Protein AF-A0A938MHQ0-F1 (afdb_monomer_lite)

pLDDT: mean 82.98, std 19.85, range [23.02, 98.5]

Sequence (300 aa):
MLLLIVSAASCQLRKREAAPPEQAAVKVDRYVDPAQLDVPWPKHSHLKQPWRAYLETVPGVAFLDGLGINYNLPHTANHDVAMRMLAEHGFRRVRIEIGWGSVRRDETTFNNAADLAQRLQACKKHGLRPLILLNAHHGWPCPMASWEAALAADAPEGSREIALRNEKDAMSCVPHRTAIFRLGVKDPSHNVEDIFITSMDSQGKGTLSRPLPVSLKAGQKVAFRVYKYLPAHPVGTPEFEQLAEGWLRYARLVTDFVVEQGIEDFDLELWNELSFGSAFMGGKGINHYYDPPKAQFTAK

Foldseek 3Di:
DDDDDDDDDDDDDDDDDDDDPDPDPDPDDDLADVVLVPADPPDDDCPSCVPDVSVPDDPLVVVLVDQFEEDDDDLPDQLLVVLLVCLVSNHQEYEDEDEAQQAALVNPAGVPLVSVLSNLLSCVVSNHAYAYEYAQQLVRRHHKDKDKFFWQFKAAFQRQKTATPDLVVLVVADAPFKWWDDPPDPDPAPANQTWTFNDADSRRMTGTQGTHRGIDGGRDITMMMGHPAAQAAAPPDPSNVSVVVRSVSSVVNVVVSSVVSVNPGHHYDYHDPQPGRCQSHPDLTNQSRHVVRPHDHDDD

Secondary structure (DSSP, 8-state):
----------------PPPPP---------SS-GGGG---TT---TTTS--SGGGS---HHHHHTSS-EE----TTS-HHHHHHHHHHTT--EEEEEEEGGGB-TTSSSBTTHHHHHHHHHHHHHTTPEEEEEEE--TTS-S-EEEEEEEBSS-B-TT-SEEEBS-HHHHHH--TTTEEEE------SS-----EEEEEE-TTSEEEESS--SS-B-TT-EEEEEEESSPSPPPTTSHHHHHHHHHHHHHHHHHHHHHHHTT----EEEE---SSSSGGGTSTTGGGGS-SS-S-PPPP-

Radius of gyration: 25.34 Å; chains: 1; bounding box: 50×58×74 Å

Structure (mmCIF, N/CA/C/O backbone):
data_AF-A0A938MHQ0-F1
#
_entry.id   AF-A0A938MHQ0-F1
#
loop_
_atom_site.group_PDB
_atom_site.id
_atom_site.type_symbol
_atom_site.label_atom_id
_atom_site.label_alt_id
_atom_site.label_comp_id
_atom_site.label_asym_id
_atom_site.label_entity_id
_atom_site.label_seq_id
_atom_site.pdbx_PDB_ins_code
_atom_site.Cartn_x
_atom_site.Cartn_y
_atom_site.Cartn_z
_atom_site.occupancy
_atom_site.B_iso_or_equiv
_atom_site.auth_seq_id
_atom_site.auth_comp_id
_atom_site.auth_asym_id
_atom_site.auth_atom_id
_atom_site.pdbx_PDB_model_num
ATOM 1 N N . MET A 1 1 ? 19.510 8.241 25.215 1.00 30.23 1 MET A N 1
ATOM 2 C CA . MET A 1 1 ? 18.857 9.334 25.964 1.00 30.23 1 MET A CA 1
ATOM 3 C C . MET A 1 1 ? 17.379 8.988 26.045 1.00 30.23 1 MET A C 1
ATOM 5 O O . MET A 1 1 ? 16.681 9.099 25.050 1.00 30.23 1 MET A O 1
ATOM 9 N N . LEU A 1 2 ? 16.973 8.390 27.165 1.00 24.69 2 LEU A N 1
ATOM 10 C CA . LEU A 1 2 ? 15.636 7.842 27.404 1.00 24.69 2 LEU A CA 1
ATOM 11 C C . LEU A 1 2 ? 14.760 8.979 27.953 1.00 24.69 2 LEU A C 1
ATOM 13 O O . LEU A 1 2 ? 15.093 9.522 29.004 1.00 24.69 2 LEU A O 1
ATOM 17 N N . LEU A 1 3 ? 13.690 9.368 27.256 1.00 23.61 3 LEU A N 1
ATOM 18 C CA . LEU A 1 3 ? 12.723 10.337 27.779 1.00 23.61 3 LEU A CA 1
ATOM 19 C C . LEU A 1 3 ? 11.532 9.573 28.374 1.00 23.61 3 LEU A C 1
ATOM 21 O O . LEU A 1 3 ? 10.686 9.054 27.653 1.00 23.61 3 LEU A O 1
ATOM 25 N N . LEU A 1 4 ? 11.507 9.484 29.703 1.00 23.02 4 LEU A N 1
ATOM 26 C CA . LEU A 1 4 ? 10.350 9.086 30.501 1.00 23.02 4 LEU A CA 1
ATOM 27 C C . LEU A 1 4 ? 9.443 10.311 30.664 1.00 23.02 4 LEU A C 1
ATOM 29 O O . LEU A 1 4 ? 9.855 11.296 31.273 1.00 23.02 4 LEU A O 1
ATOM 33 N N . ILE A 1 5 ? 8.214 10.250 30.152 1.00 27.95 5 ILE A N 1
ATOM 34 C CA . ILE A 1 5 ? 7.158 11.206 30.504 1.00 27.95 5 ILE A CA 1
ATOM 35 C C . ILE A 1 5 ? 6.247 10.517 31.519 1.00 27.95 5 ILE A C 1
ATOM 37 O O . ILE A 1 5 ? 5.506 9.593 31.194 1.00 27.95 5 ILE A O 1
ATOM 41 N N . VAL A 1 6 ? 6.340 10.969 32.768 1.00 26.20 6 VAL A N 1
ATOM 42 C CA . VAL A 1 6 ? 5.414 10.634 33.852 1.00 26.20 6 VAL A CA 1
ATOM 43 C C . VAL A 1 6 ? 4.206 11.558 33.714 1.00 26.20 6 VAL A C 1
ATOM 45 O O . VAL A 1 6 ? 4.336 12.766 33.890 1.00 26.20 6 VAL A O 1
ATOM 48 N N . SER A 1 7 ? 3.035 11.004 33.397 1.00 26.95 7 SER A N 1
ATOM 49 C CA . SER A 1 7 ? 1.764 11.724 33.523 1.00 26.95 7 SER A CA 1
ATOM 50 C C . SER A 1 7 ? 1.155 11.414 34.888 1.00 26.95 7 SER A C 1
ATOM 52 O O . SER A 1 7 ? 0.826 10.267 35.192 1.00 26.95 7 SER A O 1
ATOM 54 N N . ALA A 1 8 ? 1.049 12.440 35.730 1.00 30.36 8 ALA A N 1
ATOM 55 C CA . ALA A 1 8 ? 0.367 12.378 37.012 1.00 30.36 8 ALA A CA 1
ATOM 56 C C . ALA A 1 8 ? -1.152 12.449 36.785 1.00 30.36 8 ALA A C 1
ATOM 58 O O . ALA A 1 8 ? -1.704 13.519 36.533 1.00 30.36 8 ALA A O 1
ATOM 59 N N . ALA A 1 9 ? -1.839 11.310 36.888 1.00 30.70 9 ALA A N 1
ATOM 60 C CA . ALA A 1 9 ? -3.295 11.275 36.939 1.00 30.70 9 ALA A CA 1
ATOM 61 C C . ALA A 1 9 ? -3.763 11.547 38.377 1.00 30.70 9 ALA A C 1
ATOM 63 O O . ALA A 1 9 ? -3.549 10.746 39.288 1.00 30.70 9 ALA A O 1
ATOM 64 N N . SER A 1 10 ? -4.404 12.698 38.573 1.00 33.00 10 SER A N 1
ATOM 65 C CA . SER A 1 10 ? -5.077 13.058 39.818 1.00 33.00 10 SER A CA 1
ATOM 66 C C . SER A 1 10 ? -6.285 12.133 40.020 1.00 33.00 10 SER A C 1
ATOM 68 O O . SER A 1 10 ? -7.262 12.186 39.274 1.00 33.00 10 SER A O 1
ATOM 70 N N . CYS A 1 11 ? -6.191 11.236 41.001 1.00 29.39 11 CYS A N 1
ATOM 71 C CA . CYS A 1 11 ? -7.235 10.279 41.353 1.00 29.39 11 CYS A CA 1
ATOM 72 C C . CYS A 1 11 ? -8.369 11.003 42.095 1.00 29.39 11 CYS A C 1
ATOM 74 O O . CYS A 1 11 ? -8.360 11.125 43.319 1.00 29.39 11 CYS A O 1
ATOM 76 N N . GLN A 1 12 ? -9.355 11.514 41.354 1.00 37.75 12 GLN A N 1
ATOM 77 C CA . GLN A 1 12 ? -10.644 11.865 41.940 1.00 37.75 12 GLN A CA 1
ATOM 78 C C . GLN A 1 12 ? -11.420 10.572 42.211 1.00 37.75 12 GLN A C 1
ATOM 80 O O . GLN A 1 12 ? -11.835 9.870 41.290 1.00 37.75 12 GLN A O 1
ATOM 85 N N . LEU A 1 13 ? -11.603 10.266 43.497 1.00 34.84 13 LEU A N 1
ATOM 86 C CA . LEU A 1 13 ? -12.476 9.213 44.013 1.00 34.84 13 LEU A CA 1
ATOM 87 C C . LEU A 1 13 ? -13.896 9.373 43.441 1.00 34.84 13 LEU A C 1
ATOM 89 O O . LEU A 1 13 ? -14.721 10.113 43.979 1.00 34.84 13 LEU A O 1
ATOM 93 N N . ARG A 1 14 ? -14.198 8.658 42.350 1.00 42.41 14 ARG A N 1
ATOM 94 C CA . ARG A 1 14 ? -15.581 8.418 41.928 1.00 42.41 14 ARG A CA 1
ATOM 95 C C . ARG A 1 14 ? -16.272 7.619 43.032 1.00 42.41 14 ARG A C 1
ATOM 97 O O . ARG A 1 14 ? -15.773 6.580 43.465 1.00 42.41 14 ARG A O 1
ATOM 104 N N . LYS A 1 15 ? -17.415 8.126 43.498 1.00 38.62 15 LYS A N 1
ATOM 105 C CA . LYS A 1 15 ? -18.324 7.401 44.393 1.00 38.62 15 LYS A CA 1
ATOM 106 C C . LYS A 1 15 ? -18.612 6.033 43.769 1.00 38.62 15 LYS A C 1
ATOM 108 O O . LYS A 1 15 ? -18.984 5.969 42.602 1.00 38.62 15 LYS A O 1
ATOM 113 N N . ARG A 1 16 ? -18.403 4.960 44.538 1.00 37.91 16 ARG A N 1
ATOM 114 C CA . ARG A 1 16 ? -18.786 3.594 44.161 1.00 37.91 16 ARG A CA 1
ATOM 115 C C . ARG A 1 16 ? -20.286 3.582 43.864 1.00 37.91 16 ARG A C 1
ATOM 117 O O . ARG A 1 16 ? -21.088 3.682 44.789 1.00 37.91 16 ARG A O 1
ATOM 124 N N . GLU A 1 17 ? -20.648 3.502 42.589 1.00 45.22 17 GLU A N 1
ATOM 125 C CA . GLU A 1 17 ? -21.985 3.079 42.187 1.00 45.22 17 GLU A CA 1
ATOM 126 C C . GLU A 1 17 ? -22.200 1.627 42.631 1.00 45.22 17 GLU A C 1
ATOM 128 O O . GLU A 1 17 ? -21.245 0.860 42.795 1.00 45.22 17 GLU A O 1
ATOM 133 N N . ALA A 1 18 ? -23.459 1.294 42.914 1.00 44.97 18 ALA A N 1
ATOM 134 C CA . ALA A 1 18 ? -23.867 -0.008 43.417 1.00 44.97 18 ALA A CA 1
ATOM 135 C C . ALA A 1 18 ? -23.334 -1.140 42.527 1.00 44.97 18 ALA A C 1
ATOM 137 O O . ALA A 1 18 ? -23.308 -1.022 41.301 1.00 44.97 18 ALA A O 1
ATOM 138 N N . ALA A 1 19 ? -22.911 -2.233 43.167 1.00 41.19 19 ALA A N 1
ATOM 139 C CA . ALA A 1 19 ? -22.475 -3.434 42.473 1.00 41.19 19 ALA A CA 1
ATOM 140 C C . ALA A 1 19 ? -23.555 -3.870 41.462 1.00 41.19 19 ALA A C 1
ATOM 142 O O . ALA A 1 19 ? -24.739 -3.872 41.818 1.00 41.19 19 ALA A O 1
ATOM 143 N N . PRO A 1 20 ? -23.178 -4.215 40.218 1.00 46.38 20 PRO A N 1
ATOM 144 C CA . PRO A 1 20 ? -24.128 -4.762 39.263 1.00 46.38 20 PRO A CA 1
ATOM 145 C C . PRO A 1 20 ? -24.782 -6.020 39.856 1.00 46.38 20 PRO A C 1
ATOM 147 O O . PRO A 1 20 ? -24.132 -6.733 40.628 1.00 46.38 20 PRO A O 1
ATOM 150 N N . PRO A 1 21 ? -26.060 -6.292 39.532 1.00 47.34 21 PRO A N 1
ATOM 151 C CA . PRO A 1 21 ? -26.741 -7.485 40.009 1.00 47.34 21 PRO A CA 1
ATOM 152 C C . PRO A 1 21 ? -25.922 -8.722 39.639 1.00 47.34 21 PRO A C 1
ATOM 154 O O . PRO A 1 21 ? -25.428 -8.834 38.515 1.00 47.34 21 PRO A O 1
ATOM 157 N N . GLU A 1 22 ? -25.767 -9.620 40.610 1.00 48.97 22 GLU A N 1
ATOM 158 C CA . GLU A 1 22 ? -25.092 -10.904 40.461 1.00 48.97 22 GLU A CA 1
ATOM 159 C C . GLU A 1 22 ? -25.704 -11.638 39.261 1.00 48.97 22 GLU A C 1
ATOM 161 O O . GLU A 1 22 ? -26.868 -12.047 39.284 1.00 48.97 22 GLU A O 1
ATOM 166 N N . GLN A 1 23 ? -24.951 -11.710 38.159 1.00 52.34 23 GLN A N 1
ATOM 167 C CA . GLN A 1 23 ? -25.388 -12.413 36.960 1.00 52.34 23 GLN A CA 1
ATOM 168 C C . GLN A 1 23 ? -25.590 -13.877 37.336 1.00 52.34 23 GLN A C 1
ATOM 170 O O . GLN A 1 23 ? -24.649 -14.550 37.757 1.00 52.34 23 GLN A O 1
ATOM 175 N N . ALA A 1 24 ? -26.823 -14.365 37.186 1.00 51.69 24 ALA A N 1
ATOM 176 C CA . ALA A 1 24 ? -27.126 -15.778 37.335 1.00 51.69 24 ALA A CA 1
ATOM 177 C C . ALA A 1 24 ? -26.137 -16.582 36.484 1.00 51.69 24 ALA A C 1
ATOM 179 O O . ALA A 1 24 ? -25.982 -16.305 35.292 1.00 51.69 24 ALA A O 1
ATOM 180 N N . ALA A 1 25 ? -25.453 -17.546 37.104 1.00 50.59 25 ALA A N 1
ATOM 181 C CA . ALA A 1 25 ? -24.486 -18.394 36.426 1.00 50.59 25 ALA A CA 1
ATOM 182 C C . ALA A 1 25 ? -25.150 -19.028 35.196 1.00 50.59 25 ALA A C 1
ATOM 184 O O . ALA A 1 25 ? -26.029 -19.885 35.317 1.00 50.59 25 ALA A O 1
ATOM 185 N N . VAL A 1 26 ? -24.756 -18.571 34.005 1.00 55.72 26 VAL A N 1
ATOM 186 C CA . VAL A 1 26 ? -25.230 -19.142 32.747 1.00 55.72 26 VAL A CA 1
ATOM 187 C C . VAL A 1 26 ? -24.774 -20.592 32.733 1.00 55.72 26 VAL A C 1
ATOM 189 O O . VAL A 1 26 ? -23.577 -20.882 32.763 1.00 55.72 26 VAL A O 1
ATOM 192 N N . LYS A 1 27 ? -25.733 -21.518 32.732 1.00 54.91 27 LYS A N 1
ATOM 193 C CA . LYS A 1 27 ? -25.441 -22.942 32.639 1.00 54.91 27 LYS A CA 1
ATOM 194 C C . LYS A 1 27 ? -24.875 -23.211 31.245 1.00 54.91 27 LYS A C 1
ATOM 196 O O . LYS A 1 27 ? -25.606 -23.206 30.261 1.00 54.91 27 LYS A O 1
ATOM 201 N N . VAL A 1 28 ? -23.563 -23.397 31.168 1.00 54.91 28 VAL A N 1
ATOM 202 C CA . VAL A 1 28 ? -22.887 -23.811 29.939 1.00 54.91 28 VAL A CA 1
ATOM 203 C C . VAL A 1 28 ? -23.170 -25.303 29.758 1.00 54.91 28 VAL A C 1
ATOM 205 O O . VAL A 1 28 ? -22.628 -26.134 30.488 1.00 54.91 28 VAL A O 1
ATOM 208 N N . ASP A 1 29 ? -24.070 -25.648 28.836 1.00 59.12 29 ASP A N 1
ATOM 209 C CA . ASP A 1 29 ? -24.249 -27.038 28.410 1.00 59.12 29 ASP A CA 1
ATOM 210 C C . ASP A 1 29 ? -22.974 -27.555 27.724 1.00 59.12 29 ASP A C 1
ATOM 212 O O . ASP A 1 29 ? -22.091 -26.784 27.334 1.00 59.12 29 ASP A O 1
ATOM 216 N N . ARG A 1 30 ? -22.842 -28.882 27.589 1.00 54.69 30 ARG A N 1
ATOM 217 C CA . ARG A 1 30 ? -21.699 -29.469 26.877 1.00 54.69 30 ARG A CA 1
ATOM 218 C C . ARG A 1 30 ? -21.658 -28.906 25.458 1.00 54.69 30 ARG A C 1
ATOM 220 O O . ARG A 1 30 ? -22.550 -29.158 24.660 1.00 54.69 30 ARG A O 1
ATOM 227 N N . TYR A 1 31 ? -20.587 -28.175 25.171 1.00 52.59 31 TYR A N 1
ATOM 228 C CA . TYR A 1 31 ? -20.360 -27.470 23.911 1.00 52.59 31 TYR A CA 1
ATOM 229 C C . TYR A 1 31 ? -20.337 -28.391 22.676 1.00 52.59 31 TYR A C 1
ATOM 231 O O . TYR A 1 31 ? -20.598 -27.947 21.563 1.00 52.59 31 TYR A O 1
ATOM 239 N N . VAL A 1 32 ? -20.052 -29.682 22.873 1.00 56.25 32 VAL A N 1
ATOM 240 C CA . VAL A 1 32 ? -20.009 -30.698 21.816 1.00 56.25 32 VAL A CA 1
ATOM 241 C C . VAL A 1 32 ? -21.049 -31.772 22.112 1.00 56.25 32 VAL A C 1
ATOM 243 O O . VAL A 1 32 ? -20.991 -32.419 23.160 1.00 56.25 32 VAL A O 1
ATOM 246 N N . ASP A 1 33 ? -21.966 -31.991 21.171 1.00 64.38 33 ASP A N 1
ATOM 247 C CA . ASP A 1 33 ? -22.798 -33.192 21.133 1.00 64.38 33 ASP A CA 1
ATOM 248 C C . ASP A 1 33 ? -21.909 -34.383 20.717 1.00 64.38 33 ASP A C 1
ATOM 250 O O . ASP A 1 33 ? -21.365 -34.370 19.609 1.00 64.38 33 ASP A O 1
ATOM 254 N N . PRO A 1 34 ? -21.725 -35.418 21.562 1.00 66.69 34 PRO A N 1
ATOM 255 C CA . PRO A 1 34 ? -20.918 -36.590 21.222 1.00 66.69 34 PRO A CA 1
ATOM 256 C C . PRO A 1 34 ? -21.348 -37.288 19.924 1.00 66.69 34 PRO A C 1
ATOM 258 O O . PRO A 1 34 ? -20.514 -37.922 19.278 1.00 66.69 34 PRO A O 1
ATOM 261 N N . ALA A 1 35 ? -22.610 -37.139 19.503 1.00 69.00 35 ALA A N 1
ATOM 262 C CA . ALA A 1 35 ? -23.098 -37.647 18.224 1.00 69.00 35 ALA A CA 1
ATOM 263 C C . ALA A 1 35 ? -22.461 -36.953 17.005 1.00 69.00 35 ALA A C 1
ATOM 265 O O . ALA A 1 35 ? -22.583 -37.448 15.890 1.00 69.00 35 ALA A O 1
ATOM 266 N N . GLN A 1 36 ? -21.760 -35.830 17.183 1.00 66.88 36 GLN A N 1
ATOM 267 C CA . GLN A 1 36 ? -21.010 -35.161 16.117 1.00 66.88 36 GLN A CA 1
ATOM 268 C C . GLN A 1 36 ? -19.617 -35.779 15.882 1.00 66.88 36 GLN A C 1
ATOM 270 O O . GLN A 1 36 ? -19.004 -35.566 14.840 1.00 66.88 36 GLN A O 1
ATOM 275 N N . LEU A 1 37 ? -19.124 -36.625 16.793 1.00 67.25 37 LEU A N 1
ATOM 276 C CA . LEU A 1 37 ? -17.839 -37.320 16.636 1.00 67.25 37 LEU A CA 1
ATOM 277 C C . LEU A 1 37 ? -17.946 -38.632 15.835 1.00 67.25 37 LEU A C 1
ATOM 279 O O . LEU A 1 37 ? -16.935 -39.291 15.600 1.00 67.25 37 LEU A O 1
ATOM 283 N N . ASP A 1 38 ? -19.144 -39.007 15.384 1.00 76.44 38 ASP A N 1
ATOM 284 C CA . ASP A 1 38 ? -19.464 -40.287 14.735 1.00 76.44 38 ASP A CA 1
ATOM 285 C C . ASP A 1 38 ? -19.082 -40.372 13.240 1.00 76.44 38 ASP A C 1
ATOM 287 O O . ASP A 1 38 ? -19.680 -41.139 12.484 1.00 76.44 38 ASP A O 1
ATOM 291 N N . VAL A 1 39 ? -18.090 -39.601 12.780 1.00 72.75 39 VAL A N 1
ATOM 292 C CA . VAL A 1 39 ? -17.651 -39.639 11.377 1.00 72.75 39 VAL A CA 1
ATOM 293 C C . VAL A 1 39 ? -16.638 -40.777 11.183 1.00 72.75 39 VAL A C 1
ATOM 295 O O . VAL A 1 39 ? -15.519 -40.690 11.694 1.00 72.75 39 VAL A O 1
ATOM 298 N N . PRO A 1 40 ? -16.980 -41.849 10.442 1.00 78.44 40 PRO A N 1
ATOM 299 C CA . PRO A 1 40 ? -16.084 -42.985 10.269 1.00 78.44 40 PRO A CA 1
ATOM 300 C C . PRO A 1 40 ? -14.890 -42.620 9.380 1.00 78.44 40 PRO A C 1
ATOM 302 O O . PRO A 1 40 ? -15.056 -42.065 8.293 1.00 78.44 40 PRO A O 1
ATOM 305 N N . TRP A 1 41 ? -13.683 -42.990 9.808 1.00 60.78 41 TRP A N 1
ATOM 306 C CA . TRP A 1 41 ? -12.464 -42.853 9.007 1.00 60.78 41 TRP A CA 1
ATOM 307 C C . TRP A 1 41 ? -12.580 -43.609 7.664 1.00 60.78 41 TRP A C 1
ATOM 309 O O . TRP A 1 41 ? -13.118 -44.719 7.651 1.00 60.78 41 TRP A O 1
ATOM 319 N N . PRO A 1 42 ? -12.075 -43.069 6.533 1.00 73.31 42 PRO A N 1
ATOM 320 C CA . PRO A 1 42 ? -11.380 -41.787 6.345 1.00 73.31 42 PRO A CA 1
ATOM 321 C C . PRO A 1 42 ? -12.308 -40.635 5.902 1.00 73.31 42 PRO A C 1
ATOM 323 O O . PRO A 1 42 ? -11.870 -39.708 5.220 1.00 73.31 42 PRO A O 1
ATOM 326 N N . LYS A 1 43 ? -13.612 -40.699 6.203 1.00 67.75 43 LYS A N 1
ATOM 327 C CA . LYS A 1 43 ? -14.573 -39.672 5.771 1.00 67.75 43 LYS A CA 1
ATOM 328 C C . LYS A 1 43 ? -14.401 -38.389 6.590 1.00 67.75 43 LYS A C 1
ATOM 330 O O . LYS A 1 43 ? -13.980 -38.430 7.740 1.00 67.75 43 LYS A O 1
ATOM 335 N N . HIS A 1 44 ? -14.760 -37.253 5.995 1.00 61.47 44 HIS A N 1
ATOM 336 C CA . HIS A 1 44 ? -14.798 -35.946 6.655 1.00 61.47 44 HIS A CA 1
ATOM 337 C C . HIS A 1 44 ? -16.201 -35.338 6.534 1.00 61.47 44 HIS A C 1
ATOM 339 O O . HIS A 1 44 ? -16.927 -35.618 5.579 1.00 61.47 44 HIS A O 1
ATOM 345 N N . SER A 1 45 ? -16.594 -34.511 7.505 1.00 63.03 45 SER A N 1
ATOM 346 C CA . SER A 1 45 ? -17.853 -33.760 7.476 1.00 63.03 45 SER A CA 1
ATOM 347 C C . SER A 1 45 ? -17.623 -32.338 7.964 1.00 63.03 45 SER A C 1
ATOM 349 O O . SER A 1 45 ? -17.242 -32.139 9.114 1.00 63.03 45 SER A O 1
ATOM 351 N N . HIS A 1 46 ? -17.926 -31.352 7.118 1.00 58.88 46 HIS A N 1
ATOM 352 C CA . HIS A 1 46 ? -17.880 -29.932 7.482 1.00 58.88 46 HIS A CA 1
ATOM 353 C C . HIS A 1 46 ? -18.955 -29.530 8.508 1.00 58.88 46 HIS A C 1
ATOM 355 O O . HIS A 1 46 ? -18.871 -28.444 9.071 1.00 58.88 46 HIS A O 1
ATOM 361 N N . LEU A 1 47 ? -19.950 -30.397 8.747 1.00 61.47 47 LEU A N 1
ATOM 362 C CA . LEU A 1 47 ? -21.042 -30.175 9.697 1.00 61.47 47 LEU A CA 1
ATOM 363 C C . LEU A 1 47 ? -20.798 -30.886 11.038 1.00 61.47 47 LEU A C 1
ATOM 365 O O . LEU A 1 47 ? -21.021 -30.300 12.088 1.00 61.47 47 LEU A O 1
ATOM 369 N N . LYS A 1 48 ? -20.360 -32.154 11.001 1.00 64.62 48 LYS A N 1
ATOM 370 C CA . LYS A 1 48 ? -20.175 -32.988 12.202 1.00 64.62 48 LYS A CA 1
ATOM 371 C C . LYS A 1 48 ? -18.780 -32.855 12.823 1.00 64.62 48 LYS A C 1
ATOM 373 O O . LYS A 1 48 ? -18.631 -32.939 14.029 1.00 64.62 48 LYS A O 1
ATOM 378 N N . GLN A 1 49 ? -17.749 -32.583 12.029 1.00 60.97 49 GLN A N 1
ATOM 379 C CA . GLN A 1 49 ? -16.397 -32.328 12.533 1.00 60.97 49 GLN A CA 1
ATOM 380 C C . GLN A 1 49 ? -15.974 -30.930 12.130 1.00 60.97 49 GLN A C 1
ATOM 382 O O . GLN A 1 49 ? -15.153 -30.770 11.219 1.00 60.97 49 GLN A O 1
ATOM 387 N N . PRO A 1 50 ? -16.557 -29.895 12.740 1.00 55.25 50 PRO A N 1
ATOM 388 C CA . PRO A 1 50 ? -16.289 -28.575 12.256 1.00 55.25 50 PRO A CA 1
ATOM 389 C C . PRO A 1 50 ? -14.861 -28.226 12.734 1.00 55.25 50 PRO A C 1
ATOM 391 O O . PRO A 1 50 ? -14.527 -28.153 13.916 1.00 55.25 50 PRO A O 1
ATOM 394 N N . TRP A 1 51 ? -13.944 -28.248 11.769 1.00 47.06 51 TRP A N 1
ATOM 395 C CA . TRP A 1 51 ? -12.495 -28.218 11.953 1.00 47.06 51 TRP A CA 1
ATOM 396 C C . TRP A 1 51 ? -12.065 -27.018 12.804 1.00 47.06 51 TRP A C 1
ATOM 398 O O . TRP A 1 51 ? -12.453 -25.909 12.468 1.00 47.06 51 TRP A O 1
ATOM 408 N N . ARG A 1 52 ? -11.223 -27.252 13.828 1.00 45.28 52 ARG A N 1
ATOM 409 C CA . ARG A 1 52 ? -10.325 -26.348 14.606 1.00 45.28 52 ARG A CA 1
ATOM 410 C C . ARG A 1 52 ? -10.805 -24.957 15.072 1.00 45.28 52 ARG A C 1
ATOM 412 O O . ARG A 1 52 ? -10.422 -24.579 16.170 1.00 45.28 52 ARG A O 1
ATOM 419 N N . ALA A 1 53 ? -11.662 -24.240 14.352 1.00 43.88 53 ALA A N 1
ATOM 420 C CA . ALA A 1 53 ? -12.305 -22.991 14.775 1.00 43.88 53 ALA A CA 1
ATOM 421 C C . ALA A 1 53 ? -13.105 -23.139 16.089 1.00 43.88 53 ALA A C 1
ATOM 423 O O . ALA A 1 53 ? -13.338 -22.170 16.804 1.00 43.88 53 ALA A O 1
ATOM 424 N N . TYR A 1 54 ? -13.482 -24.372 16.437 1.00 48.66 54 TYR A N 1
ATOM 425 C CA . TYR A 1 54 ? -14.318 -24.696 17.591 1.00 48.66 54 TYR A CA 1
ATOM 426 C C . TYR A 1 54 ? -13.538 -24.835 18.899 1.00 48.66 54 TYR A C 1
ATOM 428 O O . TYR A 1 54 ? -14.150 -24.750 19.956 1.00 48.66 54 TYR A O 1
ATOM 436 N N . LEU A 1 55 ? -12.212 -25.017 18.854 1.00 47.19 55 LEU A N 1
ATOM 437 C CA . LEU A 1 55 ? -11.391 -25.087 20.072 1.00 47.19 55 LEU A CA 1
ATOM 438 C C . LEU A 1 55 ? -11.180 -23.710 20.726 1.00 47.19 55 LEU A C 1
ATOM 440 O O . LEU A 1 55 ? -10.792 -23.651 21.887 1.00 47.19 55 LEU A O 1
ATOM 444 N N . GLU A 1 56 ? -11.478 -22.624 20.008 1.00 55.19 56 GLU A N 1
ATOM 445 C CA . GLU A 1 56 ? -11.332 -21.236 20.477 1.00 55.19 56 GLU A CA 1
ATOM 446 C C . GLU A 1 56 ? -12.672 -20.487 20.561 1.00 55.19 56 GLU A C 1
ATOM 448 O O . GLU A 1 56 ? -12.709 -19.299 20.876 1.00 55.19 56 GLU A O 1
ATOM 453 N N . THR A 1 57 ? -13.797 -21.154 20.283 1.00 62.59 57 THR A N 1
ATOM 454 C CA . THR A 1 57 ? -15.109 -20.511 20.405 1.00 62.59 57 THR A CA 1
ATOM 455 C C . THR A 1 57 ? -15.470 -20.394 21.882 1.00 62.59 57 THR A C 1
ATOM 457 O O . THR A 1 57 ? -15.750 -21.380 22.561 1.00 62.59 57 THR A O 1
ATOM 460 N N . VAL A 1 58 ? -15.448 -19.168 22.386 1.00 70.50 58 VAL A N 1
ATOM 461 C CA . VAL A 1 58 ? -15.829 -18.842 23.761 1.00 70.50 58 VAL A CA 1
ATOM 462 C C . VAL A 1 58 ? -17.334 -18.544 23.845 1.00 70.50 58 VAL A C 1
ATOM 464 O O . VAL A 1 58 ? -17.936 -18.160 22.838 1.00 70.50 58 VAL A O 1
ATOM 467 N N . PRO A 1 59 ? -17.978 -18.695 25.021 1.00 79.00 59 PRO A N 1
ATOM 468 C CA . PRO A 1 59 ? -19.353 -18.241 25.218 1.00 79.00 59 PRO A CA 1
ATOM 469 C C . PRO A 1 59 ? -19.533 -16.789 24.759 1.00 79.00 59 PRO A C 1
ATOM 471 O O . PRO A 1 59 ? -18.632 -15.977 24.950 1.00 79.00 59 PRO A O 1
ATOM 474 N N . GLY A 1 60 ? -20.702 -16.436 24.214 1.00 75.81 60 GLY A N 1
ATOM 475 C CA . GLY A 1 60 ? -20.942 -15.092 23.667 1.00 75.81 60 GLY A CA 1
ATOM 476 C C . GLY A 1 60 ? -20.618 -13.961 24.651 1.00 75.81 60 GLY A C 1
ATOM 477 O O . GLY A 1 60 ? -20.023 -12.966 24.265 1.00 75.81 60 GLY A O 1
ATOM 478 N N . VAL A 1 61 ? -20.901 -14.156 25.941 1.00 80.69 61 VAL A N 1
ATOM 479 C CA . VAL A 1 61 ? -20.516 -13.209 27.003 1.00 80.69 61 VAL A CA 1
ATOM 480 C C . VAL A 1 61 ? -19.000 -13.000 27.085 1.00 80.69 61 VAL A C 1
ATOM 482 O O . VAL A 1 61 ? -18.543 -11.866 27.102 1.00 80.69 61 VAL A O 1
ATOM 485 N N . ALA A 1 62 ? -18.215 -14.076 27.018 1.00 81.19 62 ALA A N 1
ATOM 486 C CA . ALA A 1 62 ? -16.757 -14.009 27.015 1.00 81.19 62 ALA A CA 1
ATOM 487 C C . ALA A 1 62 ? -16.208 -13.453 25.690 1.00 81.19 62 ALA A C 1
ATOM 489 O O . ALA A 1 62 ? -15.158 -12.818 25.673 1.00 81.19 62 ALA A O 1
ATOM 490 N N . PHE A 1 63 ? -16.921 -13.658 24.578 1.00 81.94 63 PHE A N 1
ATOM 491 C CA . PHE A 1 63 ? -16.570 -13.058 23.292 1.00 81.94 63 PHE A CA 1
ATOM 492 C C . PHE A 1 63 ? -16.723 -11.530 23.320 1.00 81.94 63 PHE A C 1
ATOM 494 O O . PHE A 1 63 ? -15.854 -10.814 22.823 1.00 81.94 63 PHE A O 1
ATOM 501 N N . LEU A 1 64 ? -17.797 -11.027 23.938 1.00 86.25 64 LEU A N 1
ATOM 502 C CA . LEU A 1 64 ? -18.056 -9.590 24.087 1.00 86.25 64 LEU A CA 1
ATOM 503 C C . LEU A 1 64 ? -17.062 -8.891 25.029 1.00 86.25 64 LEU A C 1
ATOM 505 O O . LEU A 1 64 ? -16.816 -7.696 24.863 1.00 86.25 64 LEU A O 1
ATOM 509 N N . ASP A 1 65 ? -16.447 -9.637 25.948 1.00 83.88 65 ASP A N 1
ATOM 510 C CA . ASP A 1 65 ? -15.341 -9.169 26.795 1.00 83.88 65 ASP A CA 1
ATOM 511 C C . ASP A 1 65 ? -13.976 -9.152 26.065 1.00 83.88 65 ASP A C 1
ATOM 513 O O . ASP A 1 65 ? -12.961 -8.734 26.629 1.00 83.88 65 ASP A O 1
ATOM 517 N N . GLY A 1 66 ? -13.929 -9.595 24.802 1.00 80.00 66 GLY A N 1
ATOM 518 C CA . GLY A 1 66 ? -12.724 -9.639 23.974 1.00 80.00 66 GLY A CA 1
ATOM 519 C C . GLY A 1 66 ? -12.259 -8.282 23.419 1.00 80.00 66 GLY A C 1
ATOM 520 O O . GLY A 1 66 ? -12.751 -7.205 23.758 1.00 80.00 66 GLY A O 1
ATOM 521 N N . LEU A 1 67 ? -11.276 -8.320 22.508 1.00 80.19 67 LEU A N 1
ATOM 522 C CA . LEU A 1 67 ? -10.691 -7.114 21.895 1.00 80.19 67 LEU A CA 1
ATOM 523 C C . LEU A 1 67 ? -11.637 -6.382 20.927 1.00 80.19 67 LEU A C 1
ATOM 525 O O . LEU A 1 67 ? -11.381 -5.225 20.600 1.00 80.19 67 LEU A O 1
ATOM 529 N N . GLY A 1 68 ? -12.727 -7.022 20.503 1.00 86.56 68 GLY A N 1
ATOM 530 C CA . GLY A 1 68 ? -13.719 -6.467 19.586 1.00 86.56 68 GLY A CA 1
ATOM 531 C C . GLY A 1 68 ? -13.935 -7.340 18.356 1.00 86.56 68 GLY A C 1
ATOM 532 O O . GLY A 1 68 ? -13.594 -8.521 18.341 1.00 86.56 68 GLY A O 1
ATOM 533 N N . ILE A 1 69 ? -14.508 -6.742 17.313 1.00 90.88 69 ILE A N 1
ATOM 534 C CA . ILE A 1 69 ? -14.806 -7.414 16.044 1.00 90.88 69 ILE A CA 1
ATOM 535 C C . ILE A 1 69 ? -14.087 -6.747 14.873 1.00 90.88 69 ILE A C 1
ATOM 537 O O . ILE A 1 69 ? -14.009 -5.522 14.796 1.00 90.88 69 ILE A O 1
ATOM 541 N N . ASN A 1 70 ? -13.585 -7.550 13.934 1.00 92.44 70 ASN A N 1
ATOM 542 C CA . ASN A 1 70 ? -13.024 -7.039 12.687 1.00 92.44 70 ASN A CA 1
ATOM 543 C C . ASN A 1 70 ? -14.128 -6.494 11.773 1.00 92.44 70 ASN A C 1
ATOM 545 O O . ASN A 1 70 ? -14.975 -7.252 11.297 1.00 92.44 70 ASN A O 1
ATOM 549 N N . TYR A 1 71 ? -14.114 -5.188 11.511 1.00 94.38 71 TYR A N 1
ATOM 550 C CA . TYR A 1 71 ? -15.121 -4.524 10.693 1.00 94.38 71 TYR A CA 1
ATOM 551 C C . TYR A 1 71 ? -14.678 -4.445 9.229 1.00 94.38 71 TYR A C 1
ATOM 553 O O . TYR A 1 71 ? -13.980 -3.517 8.825 1.00 94.38 71 TYR A O 1
ATOM 561 N N . ASN A 1 72 ? -15.115 -5.413 8.418 1.00 89.62 72 ASN A N 1
ATOM 562 C CA . ASN A 1 72 ? -14.693 -5.542 7.018 1.00 89.62 72 ASN A CA 1
ATOM 563 C C . ASN A 1 72 ? -15.861 -5.482 6.014 1.00 89.62 72 ASN A C 1
ATOM 565 O O . ASN A 1 72 ? -15.916 -6.237 5.046 1.00 89.62 72 ASN A O 1
ATOM 569 N N . LEU A 1 73 ? -16.843 -4.614 6.275 1.00 91.75 73 LEU A N 1
ATOM 570 C CA . LEU A 1 73 ? -17.965 -4.404 5.355 1.00 91.75 73 LEU A CA 1
ATOM 571 C C . LEU A 1 73 ? -17.560 -3.526 4.152 1.00 91.75 73 LEU A C 1
ATOM 573 O O . LEU A 1 73 ? -16.721 -2.626 4.305 1.00 91.75 73 LEU A O 1
ATOM 577 N N . PRO A 1 74 ? -18.168 -3.744 2.966 1.00 90.62 74 PRO A N 1
ATOM 578 C CA . PRO A 1 74 ? -17.869 -2.964 1.765 1.00 90.62 74 PRO A CA 1
ATOM 579 C C . PRO A 1 74 ? -18.261 -1.490 1.933 1.00 90.62 74 PRO A C 1
ATOM 581 O O . PRO A 1 74 ? -19.140 -1.166 2.726 1.00 90.62 74 PRO A O 1
ATOM 584 N N . HIS A 1 75 ? -17.654 -0.600 1.144 1.00 88.19 75 HIS A N 1
ATOM 585 C CA . HIS A 1 75 ? -17.910 0.853 1.191 1.00 88.19 75 HIS A CA 1
ATOM 586 C C . HIS A 1 75 ? -19.351 1.256 0.840 1.00 88.19 75 HIS A C 1
ATOM 588 O O . HIS A 1 75 ? -19.785 2.367 1.113 1.00 88.19 75 HIS A O 1
ATOM 594 N N . THR A 1 76 ? -20.107 0.362 0.203 1.00 91.19 76 THR A N 1
ATOM 595 C CA . THR A 1 76 ? -21.527 0.568 -0.113 1.00 91.19 76 THR A CA 1
ATOM 596 C C . THR A 1 76 ? -22.454 0.151 1.028 1.00 91.19 76 THR A C 1
ATOM 598 O O . THR A 1 76 ? -23.673 0.238 0.887 1.00 91.19 76 THR A O 1
ATOM 601 N N . ALA A 1 77 ? -21.914 -0.377 2.130 1.00 93.00 77 ALA A N 1
ATOM 602 C CA . ALA A 1 77 ? -22.714 -0.804 3.265 1.00 93.00 77 ALA A CA 1
ATOM 603 C C . ALA A 1 77 ? -23.297 0.399 4.015 1.00 93.00 77 ALA A C 1
ATOM 605 O O . ALA A 1 77 ? -22.710 1.476 4.084 1.00 93.00 77 ALA A O 1
ATOM 606 N N . ASN A 1 78 ? -24.443 0.187 4.659 1.00 96.00 78 ASN A N 1
ATOM 607 C CA . ASN A 1 78 ? -24.971 1.158 5.605 1.00 96.00 78 ASN A CA 1
ATOM 608 C C . ASN A 1 78 ? -24.212 1.037 6.938 1.00 96.00 78 ASN A C 1
ATOM 610 O O . ASN A 1 78 ? -24.573 0.236 7.805 1.00 96.00 78 ASN A O 1
ATOM 614 N N . HIS A 1 79 ? -23.133 1.812 7.075 1.00 96.56 79 HIS A N 1
ATOM 615 C CA . HIS A 1 79 ? -22.259 1.772 8.247 1.00 96.56 79 HIS A CA 1
ATOM 616 C C . HIS A 1 79 ? -22.986 2.135 9.548 1.00 96.56 79 HIS A C 1
ATOM 618 O O . HIS A 1 79 ? -22.723 1.510 10.572 1.00 96.56 79 HIS A O 1
ATOM 624 N N . ASP A 1 80 ? -23.948 3.061 9.504 1.00 97.62 80 ASP A N 1
ATOM 625 C CA . ASP A 1 80 ? -24.751 3.441 10.672 1.00 97.62 80 ASP A CA 1
ATOM 626 C C . ASP A 1 80 ? -25.554 2.256 11.220 1.00 97.62 80 ASP A C 1
ATOM 628 O O . ASP A 1 80 ? -25.487 1.957 12.411 1.00 97.62 80 ASP A O 1
ATOM 632 N N . VAL A 1 81 ? -26.261 1.536 10.343 1.00 97.94 81 VAL A N 1
ATOM 633 C CA . VAL A 1 81 ? -27.057 0.363 10.737 1.00 97.94 81 VAL A CA 1
ATOM 634 C C . VAL A 1 81 ? -26.162 -0.754 11.263 1.00 97.94 81 VAL A C 1
ATOM 636 O O . VAL A 1 81 ? -26.484 -1.358 12.282 1.00 97.94 81 VAL A O 1
ATOM 639 N N . ALA A 1 82 ? -25.033 -1.019 10.604 1.00 97.19 82 ALA A N 1
ATOM 640 C CA . ALA A 1 82 ? -24.108 -2.059 11.043 1.00 97.19 82 ALA A CA 1
ATOM 641 C C . ALA A 1 82 ? -23.518 -1.757 12.431 1.00 97.19 82 ALA A C 1
ATOM 643 O O . ALA A 1 82 ? -23.518 -2.628 13.297 1.00 97.19 82 ALA A O 1
ATOM 644 N N . MET A 1 83 ? -23.062 -0.522 12.665 1.00 97.81 83 MET A N 1
ATOM 645 C CA . MET A 1 83 ? -22.515 -0.112 13.962 1.00 97.81 83 MET A CA 1
ATOM 646 C C . MET A 1 83 ? -23.585 -0.110 15.057 1.00 97.81 83 MET A C 1
ATOM 648 O O . MET A 1 83 ? -23.321 -0.593 16.156 1.00 97.81 83 MET A O 1
ATOM 652 N N . ARG A 1 84 ? -24.813 0.334 14.750 1.00 98.19 84 ARG A N 1
ATOM 653 C CA . ARG A 1 84 ? -25.945 0.226 15.679 1.00 98.19 84 ARG A CA 1
ATOM 654 C C . ARG A 1 84 ? -26.187 -1.223 16.095 1.00 98.19 84 ARG A C 1
ATO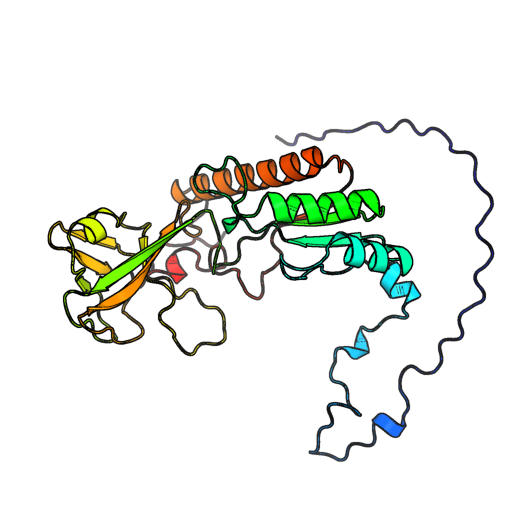M 656 O O . ARG A 1 84 ? -26.278 -1.503 17.282 1.00 98.19 84 ARG A O 1
ATOM 663 N N . MET A 1 85 ? -26.250 -2.139 15.127 1.00 97.56 85 MET A N 1
ATOM 664 C CA . MET A 1 85 ? -26.474 -3.563 15.399 1.00 97.56 85 MET A CA 1
ATOM 665 C C . MET A 1 85 ? -25.382 -4.139 16.302 1.00 97.56 85 MET A C 1
ATOM 667 O O . MET A 1 85 ? -25.694 -4.869 17.237 1.00 97.56 85 MET A O 1
ATOM 671 N N . LEU A 1 86 ? -24.114 -3.795 16.062 1.00 96.12 86 LEU A N 1
ATOM 672 C CA . LEU A 1 86 ? -23.011 -4.224 16.924 1.00 96.12 86 LEU A CA 1
ATOM 673 C C . LEU A 1 86 ? -23.181 -3.699 18.357 1.00 96.12 86 LEU A C 1
ATOM 675 O O . LEU A 1 86 ? -23.091 -4.477 19.306 1.00 96.12 86 LEU A O 1
ATOM 679 N N . ALA A 1 87 ? -23.486 -2.411 18.515 1.00 96.81 87 ALA A N 1
ATOM 680 C CA . ALA A 1 87 ? -23.697 -1.807 19.827 1.00 96.81 87 ALA A CA 1
ATOM 681 C C . ALA A 1 87 ? -24.891 -2.433 20.578 1.00 96.81 87 ALA A C 1
ATOM 683 O O . ALA A 1 87 ? -24.762 -2.791 21.747 1.00 96.81 87 ALA A O 1
ATOM 684 N N . GLU A 1 88 ? -26.026 -2.644 19.901 1.00 96.50 88 GLU A N 1
ATOM 685 C CA . GLU A 1 88 ? -27.227 -3.282 20.470 1.00 96.50 88 GLU A CA 1
ATOM 686 C C . GLU A 1 88 ? -26.971 -4.728 20.929 1.00 96.50 88 GLU A C 1
ATOM 688 O O . GLU A 1 88 ? -27.607 -5.195 21.872 1.00 96.50 88 GLU A O 1
ATOM 693 N N . HIS A 1 89 ? -26.008 -5.421 20.313 1.00 93.44 89 HIS A N 1
ATOM 694 C CA . HIS A 1 89 ? -25.609 -6.786 20.679 1.00 93.44 89 HIS A CA 1
ATOM 695 C C . HIS A 1 89 ? -24.410 -6.832 21.638 1.00 93.44 89 HIS A C 1
ATOM 697 O O . HIS A 1 89 ? -23.815 -7.889 21.842 1.00 93.44 89 HIS A O 1
ATOM 703 N N . GLY A 1 90 ? -24.063 -5.699 22.255 1.00 93.50 90 GLY A N 1
ATOM 704 C CA . GLY A 1 90 ? -23.097 -5.629 23.348 1.00 93.50 90 GLY A CA 1
ATOM 705 C C . GLY A 1 90 ? -21.636 -5.500 22.924 1.00 93.50 90 GLY A C 1
ATOM 706 O O . GLY A 1 90 ? -20.764 -5.495 23.795 1.00 93.50 90 GLY A O 1
ATOM 707 N N . PHE A 1 91 ? -21.337 -5.358 21.627 1.00 94.88 91 PHE A N 1
ATOM 708 C CA . PHE A 1 91 ? -19.980 -5.021 21.205 1.00 94.88 91 PHE A CA 1
ATOM 709 C C . PHE A 1 91 ? -19.625 -3.614 21.676 1.00 94.88 91 PHE A C 1
ATOM 711 O O . PHE A 1 91 ? -20.434 -2.693 21.611 1.00 94.88 91 PHE A O 1
ATOM 718 N N . ARG A 1 92 ? -18.379 -3.442 22.120 1.00 94.31 92 ARG A N 1
ATOM 719 C CA . ARG A 1 92 ? -17.840 -2.143 22.560 1.00 94.31 92 ARG A CA 1
ATOM 720 C C . ARG A 1 92 ? -16.672 -1.663 21.709 1.00 94.31 92 ARG A C 1
ATOM 722 O O . ARG A 1 92 ? -16.293 -0.498 21.796 1.00 94.31 92 ARG A O 1
ATOM 729 N N . ARG A 1 93 ? -16.079 -2.565 20.923 1.00 94.38 93 ARG A N 1
ATOM 730 C CA . ARG A 1 93 ? -14.864 -2.324 20.146 1.00 94.38 93 ARG A CA 1
ATOM 731 C C . ARG A 1 93 ? -15.004 -2.857 18.732 1.00 94.38 93 ARG A C 1
ATOM 733 O O . ARG A 1 93 ? -15.481 -3.976 18.531 1.00 94.38 93 ARG A O 1
ATOM 740 N N . VAL A 1 94 ? -14.551 -2.067 17.767 1.00 95.69 94 VAL A N 1
ATOM 741 C CA . VAL A 1 94 ? -14.536 -2.438 16.348 1.00 95.69 94 VAL A CA 1
ATOM 742 C C . VAL A 1 94 ? -13.175 -2.140 15.754 1.00 95.69 94 VAL A C 1
ATOM 744 O O . VAL A 1 94 ? -12.637 -1.052 15.928 1.00 95.69 94 VAL A O 1
ATOM 747 N N . ARG A 1 95 ? -12.607 -3.106 15.045 1.00 95.38 95 ARG A N 1
ATOM 748 C CA . ARG A 1 95 ? -11.333 -2.937 14.361 1.00 95.38 95 ARG A CA 1
ATOM 749 C C . ARG A 1 95 ? -11.572 -2.430 12.948 1.00 95.38 95 ARG A C 1
ATOM 751 O O . ARG A 1 95 ? -12.272 -3.087 12.180 1.00 95.38 95 ARG A O 1
ATOM 758 N N . ILE A 1 96 ? -10.993 -1.281 12.619 1.00 95.69 96 ILE A N 1
ATOM 759 C CA . ILE A 1 96 ? -11.108 -0.624 11.315 1.00 95.69 96 ILE A CA 1
ATOM 760 C C . ILE A 1 96 ? -9.717 -0.536 10.703 1.00 95.69 96 ILE A C 1
ATOM 762 O O . ILE A 1 96 ? -8.805 0.039 11.290 1.00 95.69 96 ILE A O 1
ATOM 766 N N . GLU A 1 97 ? -9.562 -1.087 9.507 1.00 93.94 97 GLU A N 1
ATOM 767 C CA . GLU A 1 97 ? -8.344 -0.926 8.725 1.00 93.94 97 GLU A CA 1
ATOM 768 C C . GLU A 1 97 ? -8.357 0.388 7.949 1.00 93.94 97 GLU A C 1
ATOM 770 O O . GLU A 1 97 ? -9.312 0.697 7.234 1.00 93.94 97 GLU A O 1
ATOM 775 N N . ILE A 1 98 ? -7.258 1.134 8.048 1.00 95.44 98 ILE A N 1
ATOM 776 C CA . ILE A 1 98 ? -6.997 2.308 7.217 1.00 95.44 98 ILE A CA 1
ATOM 777 C C . ILE A 1 98 ? -5.653 2.089 6.540 1.00 95.44 98 ILE A C 1
ATOM 779 O O . ILE A 1 98 ? -4.647 2.558 7.041 1.00 95.44 98 ILE A O 1
ATOM 783 N N . GLY A 1 99 ? -5.592 1.346 5.434 1.00 93.50 99 GLY A N 1
ATOM 784 C CA . GLY A 1 99 ? -4.315 0.980 4.803 1.00 93.50 99 GLY A CA 1
ATOM 785 C C . GLY A 1 99 ? -3.529 2.169 4.231 1.00 93.50 99 GLY A C 1
ATOM 786 O O . GLY A 1 99 ? -4.111 3.111 3.696 1.00 93.50 99 GLY A O 1
ATOM 787 N N . TRP A 1 100 ? -2.198 2.122 4.274 1.00 95.00 100 TRP A N 1
ATOM 788 C CA . TRP A 1 100 ? -1.307 3.204 3.844 1.00 95.00 100 TRP A CA 1
ATOM 789 C C . TRP A 1 100 ? -1.488 3.577 2.375 1.00 95.00 100 TRP A C 1
ATOM 791 O O . TRP A 1 100 ? -1.520 4.758 2.033 1.00 95.00 100 TRP A O 1
ATOM 801 N N . GLY A 1 101 ? -1.699 2.605 1.488 1.00 93.31 101 GLY A N 1
ATOM 802 C CA . GLY A 1 101 ? -1.959 2.927 0.088 1.00 93.31 101 GLY A CA 1
ATOM 803 C C . GLY A 1 101 ? -3.308 3.616 -0.172 1.00 93.31 101 GLY A C 1
ATOM 804 O O . GLY A 1 101 ? -3.524 4.133 -1.269 1.00 93.31 101 GLY A O 1
ATOM 805 N N . SER A 1 102 ? -4.211 3.697 0.813 1.00 94.94 102 SER A N 1
ATOM 806 C CA . SER A 1 102 ? -5.407 4.543 0.695 1.00 94.94 102 SER A CA 1
ATOM 807 C C . SER A 1 102 ? -5.073 6.038 0.718 1.00 94.94 102 SER A C 1
ATOM 809 O O . SER A 1 102 ? -5.873 6.838 0.239 1.00 94.94 102 SER A O 1
ATOM 811 N N . VAL A 1 103 ? -3.891 6.432 1.200 1.00 97.50 103 VAL A N 1
ATOM 812 C CA . VAL A 1 103 ? -3.435 7.825 1.224 1.00 97.50 103 VAL A CA 1
ATOM 813 C C . VAL A 1 103 ? -3.207 8.343 -0.201 1.00 97.50 103 VAL A C 1
ATOM 815 O O . VAL A 1 103 ? -2.607 7.675 -1.051 1.00 97.50 103 VAL A O 1
ATOM 818 N N . ARG A 1 104 ? -3.686 9.561 -0.481 1.00 96.00 104 ARG A N 1
ATOM 819 C CA . ARG A 1 104 ? -3.453 10.246 -1.760 1.00 96.00 104 ARG A CA 1
ATOM 820 C C . ARG A 1 104 ? -1.963 10.492 -1.960 1.00 96.00 104 ARG A C 1
ATOM 822 O O . ARG A 1 104 ? -1.203 10.657 -1.013 1.00 96.00 104 ARG A O 1
ATOM 829 N N . ARG A 1 105 ? -1.516 10.588 -3.212 1.00 94.12 105 ARG A N 1
ATOM 830 C CA . ARG A 1 105 ? -0.087 10.801 -3.503 1.00 94.12 105 ARG A CA 1
ATOM 831 C C . ARG A 1 105 ? 0.480 12.113 -2.960 1.00 94.12 105 ARG A C 1
ATOM 833 O O . ARG A 1 105 ? 1.684 12.168 -2.708 1.00 94.12 105 ARG A O 1
ATOM 840 N N . ASP A 1 106 ? -0.352 13.135 -2.784 1.00 95.44 106 ASP A N 1
ATOM 841 C CA . ASP A 1 106 ? 0.033 14.400 -2.146 1.00 95.44 106 ASP A CA 1
ATOM 842 C C . ASP A 1 106 ? 0.128 14.296 -0.611 1.00 95.44 106 ASP A C 1
ATOM 844 O O . ASP A 1 106 ? 0.657 15.203 0.016 1.00 95.44 106 ASP A O 1
ATOM 848 N N . GLU A 1 107 ? -0.307 13.172 -0.028 1.00 96.12 107 GLU A N 1
ATOM 849 C CA . GLU A 1 107 ? -0.323 12.878 1.413 1.00 96.12 107 GLU A CA 1
ATOM 850 C C . GLU A 1 107 ? -1.112 13.878 2.257 1.00 96.12 107 GLU A C 1
ATOM 852 O O . GLU A 1 107 ? -0.866 14.026 3.449 1.00 96.12 107 GLU A O 1
ATOM 857 N N . THR A 1 108 ? -2.091 14.541 1.643 1.00 96.31 108 THR A N 1
ATOM 858 C CA . THR A 1 108 ? -2.955 15.499 2.346 1.00 96.31 108 THR A CA 1
ATOM 859 C C . THR A 1 108 ? -4.197 14.845 2.945 1.00 96.31 108 THR A C 1
ATOM 861 O O . THR A 1 108 ? -4.766 15.359 3.899 1.00 96.31 108 THR A O 1
ATOM 864 N N . THR A 1 109 ? -4.648 13.725 2.373 1.00 97.31 109 THR A N 1
ATOM 865 C CA . THR A 1 109 ? -5.849 12.994 2.802 1.00 97.31 109 THR A CA 1
ATOM 866 C C . THR A 1 109 ? -5.885 11.590 2.174 1.00 97.31 109 THR A C 1
ATOM 868 O O . THR A 1 109 ? -4.917 11.149 1.546 1.00 97.31 109 THR A O 1
ATOM 871 N N . PHE A 1 110 ? -7.008 10.885 2.307 1.00 97.62 110 PHE A N 1
ATOM 872 C CA . PHE A 1 110 ? -7.253 9.541 1.783 1.00 97.62 110 PHE A CA 1
ATOM 873 C C . PHE A 1 110 ? -8.110 9.570 0.511 1.00 97.62 110 PHE A C 1
ATOM 875 O O . PHE A 1 110 ? -8.985 10.418 0.347 1.00 97.62 110 PHE A O 1
ATOM 882 N N . ASN A 1 111 ? -7.907 8.603 -0.384 1.00 95.62 111 ASN A N 1
ATOM 883 C CA . ASN A 1 111 ? -8.733 8.407 -1.578 1.00 95.62 111 ASN A CA 1
ATOM 884 C C . ASN A 1 111 ? -10.198 8.085 -1.221 1.00 95.62 111 ASN A C 1
ATOM 886 O O . ASN A 1 111 ? -11.101 8.410 -1.984 1.00 95.62 111 ASN A O 1
ATOM 890 N N . ASN A 1 112 ? -10.435 7.471 -0.058 1.00 94.94 112 ASN A N 1
ATOM 891 C CA . ASN A 1 112 ? -11.747 7.074 0.459 1.00 94.94 112 ASN A CA 1
ATOM 892 C C . ASN A 1 112 ? -12.140 7.834 1.742 1.00 94.94 112 ASN A C 1
ATOM 894 O O . ASN A 1 112 ? -12.874 7.300 2.571 1.00 94.94 112 ASN A O 1
ATOM 898 N N . ALA A 1 113 ? -11.673 9.077 1.916 1.00 97.19 113 ALA A N 1
ATOM 899 C CA . ALA A 1 113 ? -11.882 9.852 3.145 1.00 97.19 113 ALA A CA 1
ATOM 900 C C . ALA A 1 113 ? -13.358 9.932 3.588 1.00 97.19 113 ALA A C 1
ATOM 902 O O . ALA A 1 113 ? -13.649 9.797 4.771 1.00 97.19 113 ALA A O 1
ATOM 903 N N . ALA A 1 114 ? -14.302 10.085 2.652 1.00 96.31 114 ALA A N 1
ATOM 904 C CA . ALA A 1 114 ? -15.729 10.158 2.978 1.00 96.31 114 ALA A CA 1
ATOM 905 C C . ALA A 1 114 ? -16.278 8.859 3.604 1.00 96.31 114 ALA A C 1
ATOM 907 O O . ALA A 1 114 ? -17.025 8.917 4.577 1.00 96.31 114 ALA A O 1
ATOM 908 N N . ASP A 1 115 ? -15.888 7.694 3.081 1.00 96.25 115 ASP A N 1
ATOM 909 C CA . ASP A 1 115 ? -16.277 6.383 3.625 1.00 96.25 115 ASP A CA 1
ATOM 910 C C . ASP A 1 115 ? -15.650 6.149 5.008 1.00 96.25 115 ASP A C 1
ATOM 912 O O . ASP A 1 115 ? -16.341 5.745 5.945 1.00 96.25 115 ASP A O 1
ATOM 916 N N . LEU A 1 116 ? -14.367 6.489 5.176 1.00 97.19 116 LEU A N 1
ATOM 917 C CA . LEU A 1 116 ? -13.696 6.405 6.476 1.00 97.19 116 LEU A CA 1
ATOM 918 C C . LEU A 1 116 ? -14.377 7.297 7.521 1.00 97.19 116 LEU A C 1
ATOM 920 O O . LEU A 1 116 ? -14.650 6.841 8.632 1.00 97.19 116 LEU A O 1
ATOM 924 N N . ALA A 1 117 ? -14.708 8.539 7.154 1.00 97.88 117 ALA A N 1
ATOM 925 C CA . ALA A 1 117 ? -15.433 9.459 8.023 1.00 97.88 117 ALA A CA 1
ATOM 926 C C . ALA A 1 117 ? -16.790 8.879 8.441 1.00 97.88 117 ALA A C 1
ATOM 928 O O . ALA A 1 117 ? -17.101 8.871 9.629 1.00 97.88 117 ALA A O 1
ATOM 929 N N . GLN A 1 118 ? -17.566 8.315 7.509 1.00 97.56 118 GLN A N 1
ATOM 930 C CA . GLN A 1 118 ?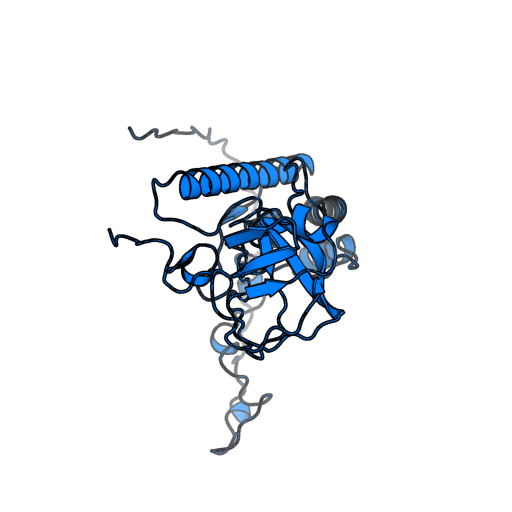 -18.856 7.688 7.825 1.00 97.56 118 GLN A CA 1
ATOM 931 C C . GLN A 1 118 ? -18.720 6.529 8.820 1.00 97.56 118 GLN A C 1
ATOM 933 O O . GLN A 1 118 ? -19.507 6.437 9.763 1.00 97.56 118 GLN A O 1
ATOM 938 N N . ARG A 1 119 ? -17.714 5.661 8.655 1.00 97.31 119 ARG A N 1
ATOM 939 C CA . ARG A 1 119 ? -17.455 4.542 9.582 1.00 97.31 119 ARG A CA 1
ATOM 940 C C . ARG A 1 119 ? -17.115 5.039 10.984 1.00 97.31 119 ARG A C 1
ATOM 942 O O . ARG A 1 119 ? -17.689 4.558 11.960 1.00 97.31 119 ARG A O 1
ATOM 949 N N . LEU A 1 120 ? -16.208 6.008 11.085 1.00 98.12 120 LEU A N 1
ATOM 950 C CA . LEU A 1 120 ? -15.764 6.575 12.360 1.00 98.12 120 LEU A CA 1
ATOM 951 C C . LEU A 1 120 ? -16.897 7.346 13.053 1.00 98.12 120 LEU A C 1
ATOM 953 O O . LEU A 1 120 ? -17.173 7.126 14.231 1.00 98.12 120 LEU A O 1
ATOM 957 N N . GLN A 1 121 ? -17.634 8.176 12.315 1.00 97.94 121 GLN A N 1
ATOM 958 C CA . GLN A 1 121 ? -18.797 8.891 12.842 1.00 97.94 121 GLN A CA 1
ATOM 959 C C . GLN A 1 121 ? -19.887 7.927 13.331 1.00 97.94 121 GLN A C 1
ATOM 961 O O . GLN A 1 121 ? -20.490 8.174 14.375 1.00 97.94 121 GLN A O 1
ATOM 966 N N . ALA A 1 122 ? -20.103 6.801 12.641 1.00 97.94 122 ALA A N 1
ATOM 967 C CA . ALA A 1 122 ? -21.006 5.752 13.106 1.00 97.94 122 ALA A CA 1
ATOM 968 C C . ALA A 1 122 ? -20.507 5.091 14.405 1.00 97.94 122 ALA A C 1
ATOM 970 O O . ALA A 1 122 ? -21.305 4.874 15.314 1.00 97.94 122 ALA A O 1
ATOM 971 N N . CYS A 1 123 ? -19.199 4.839 14.543 1.00 97.75 123 CYS A N 1
ATOM 972 C CA . CYS A 1 123 ? -18.622 4.348 15.802 1.00 97.75 123 CYS A CA 1
ATOM 973 C C . CYS A 1 123 ? -18.913 5.311 16.954 1.00 97.75 123 CYS A C 1
ATOM 975 O O . CYS A 1 123 ? -19.464 4.907 17.977 1.00 97.75 123 CYS A O 1
ATOM 977 N N . LYS A 1 124 ? -18.622 6.602 16.751 1.00 97.81 124 LYS A N 1
ATOM 978 C CA . LYS A 1 124 ? -18.876 7.656 17.737 1.00 97.81 124 LYS A CA 1
ATOM 979 C C . LYS A 1 124 ? -20.351 7.730 18.126 1.00 97.81 124 LYS A C 1
ATOM 981 O O . LYS A 1 124 ? -20.671 7.762 19.311 1.00 97.81 124 LYS A O 1
ATOM 986 N N . LYS A 1 125 ? -21.248 7.739 17.136 1.00 98.19 125 LYS A N 1
ATOM 987 C CA . LYS A 1 125 ? -22.700 7.830 17.343 1.00 98.19 125 LYS A CA 1
ATOM 988 C C . LYS A 1 125 ? -23.243 6.683 18.198 1.00 98.19 125 LYS A C 1
ATOM 990 O O . LYS A 1 125 ? -24.129 6.919 19.011 1.00 98.19 125 LYS A O 1
ATOM 995 N N . HIS A 1 126 ? -22.707 5.473 18.027 1.00 98.06 126 HIS A N 1
ATOM 996 C CA . HIS A 1 126 ? -23.174 4.267 18.724 1.00 98.06 126 HIS A CA 1
ATOM 997 C C . HIS A 1 126 ? -22.279 3.842 19.897 1.00 98.06 126 HIS A C 1
ATOM 999 O O . HIS A 1 126 ? -22.456 2.756 20.439 1.00 98.06 126 HIS A O 1
ATOM 1005 N N . GLY A 1 127 ? -21.330 4.688 20.315 1.00 96.50 127 GLY A N 1
ATOM 1006 C CA . GLY A 1 127 ? -20.488 4.436 21.491 1.00 96.50 127 GLY A CA 1
ATOM 1007 C C . GLY A 1 127 ? -19.498 3.276 21.335 1.00 96.50 127 GLY A C 1
ATOM 1008 O O . GLY A 1 127 ? -19.109 2.668 22.330 1.00 96.50 127 GLY A O 1
ATOM 1009 N N . LEU A 1 128 ? -19.093 2.957 20.103 1.00 96.69 128 LEU A N 1
ATOM 1010 C CA . LEU A 1 128 ? -18.082 1.942 19.815 1.00 96.69 128 LEU A CA 1
ATOM 1011 C C . LEU A 1 128 ? -16.694 2.587 19.781 1.00 96.69 128 LEU A C 1
ATOM 1013 O O . LEU A 1 128 ? -16.460 3.528 19.023 1.00 96.69 128 LEU A O 1
ATOM 1017 N N . ARG A 1 129 ? -15.753 2.050 20.562 1.00 97.06 129 ARG A N 1
ATOM 1018 C CA . ARG A 1 129 ? -14.342 2.455 20.532 1.00 97.06 129 ARG A CA 1
ATOM 1019 C C . ARG A 1 129 ? -13.650 1.794 19.335 1.00 97.06 129 ARG A C 1
ATOM 1021 O O . ARG A 1 129 ? -13.627 0.561 19.266 1.00 97.06 129 ARG A O 1
ATOM 1028 N N . PRO A 1 130 ? -13.078 2.550 18.390 1.00 97.19 130 PRO A N 1
ATOM 1029 C CA . PRO A 1 130 ? -12.369 1.936 17.284 1.00 97.19 130 PRO A CA 1
ATOM 1030 C C . PRO A 1 130 ? -10.955 1.487 17.695 1.00 97.19 130 PRO A C 1
ATOM 1032 O O . PRO A 1 130 ? -10.248 2.180 18.424 1.00 97.19 130 PRO A O 1
ATOM 1035 N N .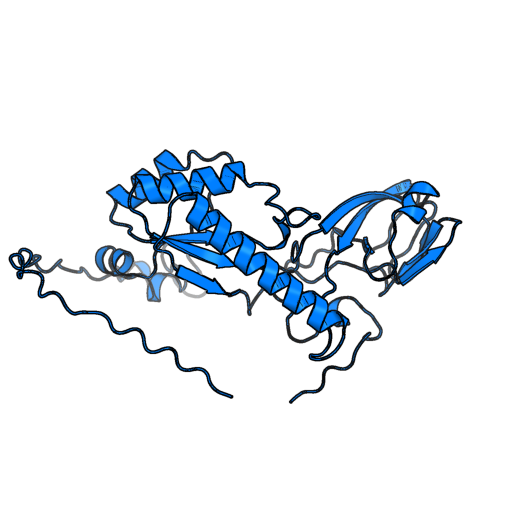 LEU A 1 131 ? -10.541 0.331 17.182 1.00 96.06 131 LEU A N 1
ATOM 1036 C CA . LEU A 1 131 ? -9.151 -0.114 17.086 1.00 96.06 131 LEU A CA 1
ATOM 1037 C C . LEU A 1 131 ? -8.708 0.115 15.639 1.00 96.06 131 LEU A C 1
ATOM 1039 O O . LEU A 1 131 ? -9.214 -0.531 14.721 1.00 96.06 131 LEU A O 1
ATOM 1043 N N . ILE A 1 132 ? -7.801 1.054 15.413 1.00 96.69 132 ILE A N 1
ATOM 1044 C CA . ILE A 1 132 ? -7.373 1.434 14.070 1.00 96.69 132 ILE A CA 1
ATOM 1045 C C . ILE A 1 132 ? -6.160 0.600 13.674 1.00 96.69 132 ILE A C 1
ATOM 1047 O O . ILE A 1 132 ? -5.080 0.754 14.244 1.00 96.69 132 ILE A O 1
ATOM 1051 N N . LEU A 1 133 ? -6.327 -0.263 12.673 1.00 94.38 133 LEU A N 1
ATOM 1052 C CA . LEU A 1 133 ? -5.207 -0.948 12.042 1.00 94.38 133 LEU A CA 1
ATOM 1053 C C . LEU A 1 133 ? -4.527 -0.009 11.045 1.00 94.38 133 LEU A C 1
ATOM 1055 O O . LEU A 1 133 ? -5.119 0.378 10.032 1.00 94.38 133 LEU A O 1
ATOM 1059 N N . LEU A 1 134 ? -3.245 0.249 11.296 1.00 94.50 134 LEU A N 1
ATOM 1060 C CA . LEU A 1 134 ? -2.328 0.805 10.312 1.00 94.50 134 LEU A CA 1
ATOM 1061 C C . LEU A 1 134 ? -1.744 -0.339 9.472 1.00 94.50 134 LEU A C 1
ATOM 1063 O O . LEU A 1 134 ? -1.017 -1.177 10.010 1.00 94.50 134 LEU A O 1
ATOM 1067 N N . ASN A 1 135 ? -2.049 -0.392 8.171 1.00 90.81 135 ASN A N 1
ATOM 1068 C CA . ASN A 1 135 ? -1.655 -1.510 7.299 1.00 90.81 135 ASN A CA 1
ATOM 1069 C C . ASN A 1 135 ? -0.785 -1.075 6.113 1.00 90.81 135 ASN A C 1
ATOM 1071 O O . ASN A 1 135 ? -1.025 -0.028 5.520 1.00 90.81 135 ASN A O 1
ATOM 1075 N N . ALA A 1 136 ? 0.169 -1.916 5.714 1.00 88.44 136 ALA A N 1
ATOM 1076 C CA . ALA A 1 136 ? 1.010 -1.749 4.522 1.00 88.44 136 ALA A CA 1
ATOM 1077 C C . ALA A 1 136 ? 1.037 -3.026 3.667 1.00 88.44 136 ALA A C 1
ATOM 1079 O O . ALA A 1 136 ? 2.100 -3.477 3.235 1.00 88.44 136 ALA A O 1
ATOM 1080 N N . HIS A 1 137 ? -0.132 -3.621 3.423 1.00 86.75 137 HIS A N 1
ATOM 1081 C CA . HIS A 1 137 ? -0.269 -4.829 2.608 1.00 86.75 137 HIS A CA 1
ATOM 1082 C C . HIS A 1 137 ? 0.490 -4.693 1.273 1.00 86.75 137 HIS A C 1
ATOM 1084 O O . HIS A 1 137 ? 0.250 -3.743 0.528 1.00 86.75 137 HIS A O 1
ATOM 1090 N N . HIS A 1 138 ? 1.372 -5.640 0.920 1.00 81.81 138 HIS A N 1
ATOM 1091 C CA . HIS A 1 138 ? 2.278 -5.545 -0.246 1.00 81.81 138 HIS A CA 1
ATOM 1092 C C . HIS A 1 138 ? 1.571 -5.264 -1.582 1.00 81.81 138 HIS A C 1
ATOM 1094 O O . HIS A 1 138 ? 2.191 -4.770 -2.521 1.00 81.81 138 HIS A O 1
ATOM 1100 N N . GLY A 1 139 ? 0.281 -5.599 -1.689 1.00 82.62 139 GLY A N 1
ATOM 1101 C CA . GLY A 1 139 ? -0.521 -5.353 -2.886 1.00 82.62 139 GLY A CA 1
ATOM 1102 C C . GLY A 1 139 ? -0.878 -3.877 -3.055 1.00 82.62 139 GLY A C 1
ATOM 1103 O O . GLY A 1 139 ? -1.084 -3.427 -4.183 1.00 82.62 139 GLY A O 1
ATOM 1104 N N . TRP A 1 140 ? -0.930 -3.127 -1.951 1.00 87.69 140 TRP A N 1
ATOM 1105 C CA . TRP A 1 140 ? -1.181 -1.691 -1.918 1.00 87.69 140 TRP A CA 1
ATOM 1106 C C . TRP A 1 140 ? -0.439 -0.999 -0.747 1.00 87.69 140 TRP A C 1
ATOM 1108 O O . TRP A 1 140 ? -1.071 -0.423 0.142 1.00 87.69 140 TRP A O 1
ATOM 1118 N N . PRO A 1 141 ? 0.907 -1.070 -0.706 1.00 89.31 141 PRO A N 1
ATOM 1119 C CA . PRO A 1 141 ? 1.648 -0.909 0.543 1.00 89.31 141 PRO A CA 1
ATOM 1120 C C . PRO A 1 141 ? 1.965 0.537 0.900 1.00 89.31 141 PRO A C 1
ATOM 1122 O O . PRO A 1 141 ? 2.371 0.803 2.020 1.00 89.31 141 PRO A O 1
ATOM 1125 N N . CYS A 1 142 ? 1.820 1.467 -0.039 1.00 93.94 142 CYS A N 1
ATOM 1126 C CA . CYS A 1 142 ? 2.086 2.885 0.159 1.00 93.94 142 CYS A CA 1
ATOM 1127 C C . CYS A 1 142 ? 1.299 3.711 -0.879 1.00 93.94 142 CYS A C 1
ATOM 1129 O O . CYS A 1 142 ? 0.663 3.122 -1.762 1.00 93.94 142 CYS A O 1
ATOM 1131 N N . PRO A 1 143 ? 1.307 5.057 -0.814 1.00 96.06 143 PRO A N 1
ATOM 1132 C CA . PRO A 1 143 ? 0.685 5.894 -1.830 1.00 96.06 143 PRO A CA 1
ATOM 1133 C C . PRO A 1 143 ? 1.250 5.587 -3.216 1.00 96.06 143 PRO A C 1
ATOM 1135 O O . PRO A 1 143 ? 2.462 5.647 -3.451 1.00 96.06 143 PRO A O 1
ATOM 1138 N N . MET A 1 144 ? 0.357 5.298 -4.156 1.00 93.81 144 MET A N 1
ATOM 1139 C CA . MET A 1 144 ? 0.711 4.910 -5.518 1.00 93.81 144 MET A CA 1
ATOM 1140 C C . MET A 1 144 ? -0.201 5.576 -6.543 1.00 93.81 144 MET A C 1
ATOM 1142 O O . MET A 1 144 ? -1.286 6.054 -6.223 1.00 93.81 144 MET A O 1
ATOM 1146 N N . ALA A 1 145 ? 0.256 5.609 -7.793 1.00 93.50 145 ALA A N 1
ATOM 1147 C CA . ALA A 1 145 ? -0.580 5.910 -8.953 1.00 93.50 145 ALA A CA 1
ATOM 1148 C C . ALA A 1 145 ? -0.466 4.768 -9.954 1.00 93.50 145 ALA A C 1
ATOM 1150 O O . ALA A 1 145 ? 0.633 4.257 -10.156 1.00 93.50 145 ALA A O 1
ATOM 1151 N N . SER A 1 146 ? -1.577 4.396 -10.584 1.00 93.19 146 SER A N 1
ATOM 1152 C CA . SER A 1 146 ? -1.630 3.324 -11.575 1.00 93.19 146 SER A CA 1
ATOM 1153 C C . SER A 1 146 ? -2.105 3.828 -12.927 1.00 93.19 146 SER A C 1
ATOM 1155 O O . SER A 1 146 ? -2.910 4.754 -13.002 1.00 93.19 146 SER A O 1
ATOM 1157 N N . TRP A 1 147 ? -1.628 3.188 -13.983 1.00 96.12 147 TRP A N 1
ATOM 1158 C CA . TRP A 1 147 ? -2.007 3.467 -15.361 1.00 96.12 147 TRP A CA 1
ATOM 1159 C C . TRP A 1 147 ? -1.804 2.213 -16.224 1.00 96.12 147 TRP A C 1
ATOM 1161 O O . TRP A 1 147 ? -1.257 1.217 -15.754 1.00 96.12 147 TRP A O 1
ATOM 1171 N N . GLU A 1 148 ? -2.277 2.231 -17.468 1.00 96.69 148 GLU A N 1
ATOM 1172 C CA . GLU A 1 148 ? -2.118 1.117 -18.410 1.00 96.69 148 GLU A CA 1
ATOM 1173 C C . GLU A 1 148 ? -1.412 1.583 -19.681 1.00 96.69 148 GLU A C 1
ATOM 1175 O O . GLU A 1 148 ? -1.708 2.666 -20.187 1.00 96.69 148 GLU A O 1
ATOM 1180 N N . ALA A 1 149 ? -0.536 0.737 -20.221 1.00 96.88 149 ALA A N 1
ATOM 1181 C CA . ALA A 1 149 ? 0.171 0.968 -21.479 1.00 96.88 149 ALA A CA 1
ATOM 1182 C C . ALA A 1 149 ? 0.012 -0.228 -22.413 1.00 96.88 149 ALA A C 1
ATOM 1184 O O . ALA A 1 149 ? -0.056 -1.366 -21.951 1.00 96.88 149 ALA A O 1
ATOM 1185 N N . ALA A 1 150 ? 0.032 0.008 -23.723 1.00 97.38 150 ALA A N 1
ATOM 1186 C CA . ALA A 1 150 ? 0.135 -1.071 -24.701 1.00 97.38 150 ALA A CA 1
ATOM 1187 C C . ALA A 1 150 ? 1.604 -1.393 -25.012 1.00 97.38 150 ALA A C 1
ATOM 1189 O O . ALA A 1 150 ? 2.416 -0.478 -25.175 1.00 97.38 150 ALA A O 1
ATOM 1190 N N . LEU A 1 151 ? 1.935 -2.677 -25.165 1.00 97.81 151 LEU A N 1
ATOM 1191 C CA . LEU A 1 151 ? 3.259 -3.086 -25.640 1.00 97.81 151 LEU A CA 1
ATOM 1192 C C . LEU A 1 151 ? 3.427 -2.848 -27.149 1.00 97.81 151 LEU A C 1
ATOM 1194 O O . LEU A 1 151 ? 2.494 -3.046 -27.932 1.00 97.81 151 LEU A O 1
ATOM 1198 N N . ALA A 1 152 ? 4.629 -2.456 -27.563 1.00 97.81 152 ALA A N 1
ATOM 1199 C CA . ALA A 1 152 ? 5.031 -2.317 -28.961 1.00 97.81 152 ALA A CA 1
ATOM 1200 C C . ALA A 1 152 ? 5.426 -3.659 -29.598 1.00 97.81 152 ALA A C 1
ATOM 1202 O O . ALA A 1 152 ? 5.255 -3.839 -30.801 1.00 97.81 152 ALA A O 1
ATOM 1203 N N . ALA A 1 153 ? 5.942 -4.594 -28.797 1.00 97.81 153 ALA A N 1
ATOM 1204 C CA . ALA A 1 153 ? 6.454 -5.884 -29.245 1.00 97.81 153 ALA A CA 1
ATOM 1205 C C . ALA A 1 153 ? 6.098 -6.998 -28.250 1.00 97.81 153 ALA A C 1
ATOM 1207 O O . ALA A 1 153 ? 5.785 -6.728 -27.089 1.00 97.81 153 ALA A O 1
ATOM 1208 N N . ASP A 1 154 ? 6.157 -8.245 -28.718 1.00 98.19 154 ASP A N 1
ATOM 1209 C CA . ASP A 1 154 ? 6.061 -9.425 -27.861 1.00 98.19 154 ASP A CA 1
ATOM 1210 C C . ASP A 1 154 ? 7.207 -9.430 -26.836 1.00 98.19 154 ASP A C 1
ATOM 1212 O O . ASP A 1 154 ? 8.362 -9.171 -27.176 1.00 98.19 154 ASP A O 1
ATOM 1216 N N . ALA A 1 155 ? 6.891 -9.774 -25.589 1.00 97.62 155 ALA A N 1
ATOM 1217 C CA . ALA A 1 155 ? 7.858 -9.997 -24.523 1.00 97.62 155 ALA A CA 1
ATOM 1218 C C . ALA A 1 155 ? 7.631 -11.409 -23.954 1.00 97.62 155 ALA A C 1
ATOM 1220 O O . ALA A 1 155 ? 6.694 -11.606 -23.177 1.00 97.62 155 ALA A O 1
ATOM 1221 N N . PRO A 1 156 ? 8.411 -12.421 -24.377 1.00 97.31 156 PRO A N 1
ATOM 1222 C CA . PRO A 1 156 ? 8.224 -13.790 -23.906 1.00 97.31 156 PRO A CA 1
ATOM 1223 C C . PRO A 1 156 ? 8.486 -13.932 -22.400 1.00 97.31 156 PRO A C 1
ATOM 1225 O O . PRO A 1 156 ? 9.158 -13.109 -21.779 1.00 97.31 156 PRO A O 1
ATOM 1228 N N . GLU A 1 157 ? 7.967 -15.008 -21.813 1.00 95.06 157 GLU A N 1
ATOM 1229 C CA . GLU A 1 157 ? 8.336 -15.434 -20.461 1.00 95.06 157 GLU A CA 1
ATOM 1230 C C . GLU A 1 157 ? 9.866 -15.540 -20.341 1.00 95.06 157 GLU A C 1
ATOM 1232 O O . GLU A 1 157 ? 10.550 -15.976 -21.267 1.00 95.06 157 GLU A O 1
ATOM 1237 N N . GLY A 1 158 ? 10.414 -15.087 -19.216 1.00 95.44 158 GLY A N 1
ATOM 1238 C CA . GLY A 1 158 ? 11.855 -14.984 -19.005 1.00 95.44 158 GLY A CA 1
ATOM 1239 C C . GLY A 1 158 ? 12.496 -13.706 -19.564 1.00 95.44 158 GLY A C 1
ATOM 1240 O O . GLY A 1 158 ? 13.645 -13.414 -19.221 1.00 95.44 158 GLY A O 1
ATOM 1241 N N . SER A 1 159 ? 11.787 -12.900 -20.367 1.00 97.25 159 SER A N 1
ATOM 1242 C CA . SER A 1 159 ? 12.323 -11.619 -20.844 1.00 97.25 159 SER A CA 1
ATOM 1243 C C . SER A 1 159 ? 12.624 -10.666 -19.696 1.00 97.25 159 SER A C 1
ATOM 1245 O O . SER A 1 159 ? 11.883 -10.574 -18.719 1.00 97.25 159 SER A O 1
ATOM 1247 N N . ARG A 1 160 ? 13.702 -9.897 -19.858 1.00 97.75 160 ARG A N 1
ATOM 1248 C CA . ARG A 1 160 ? 14.095 -8.792 -18.967 1.00 97.75 160 ARG A CA 1
ATOM 1249 C C . ARG A 1 160 ? 13.900 -7.425 -19.610 1.00 97.75 160 ARG A C 1
ATOM 1251 O O . ARG A 1 160 ? 14.375 -6.425 -19.085 1.00 97.75 160 ARG A O 1
ATOM 1258 N N . GLU A 1 161 ? 13.212 -7.388 -20.740 1.00 98.12 161 GLU A N 1
ATOM 1259 C CA . GLU A 1 161 ? 12.953 -6.179 -21.502 1.00 98.12 161 GLU A CA 1
ATOM 1260 C C . GLU A 1 161 ? 11.483 -6.139 -21.920 1.00 98.12 161 GLU A C 1
ATOM 1262 O O . GLU A 1 161 ? 10.869 -7.176 -22.184 1.00 98.12 161 GLU A O 1
ATOM 1267 N N . ILE A 1 162 ? 10.936 -4.930 -21.995 1.00 97.81 162 ILE A N 1
ATOM 1268 C CA . ILE A 1 162 ? 9.647 -4.633 -22.621 1.00 97.81 162 ILE A CA 1
ATOM 1269 C C . ILE A 1 162 ? 9.811 -3.446 -23.567 1.00 97.81 162 ILE A C 1
ATOM 1271 O O . ILE A 1 162 ? 10.739 -2.653 -23.422 1.00 97.81 162 ILE A O 1
ATOM 1275 N N . ALA A 1 163 ? 8.884 -3.293 -24.505 1.00 98.06 163 ALA A N 1
ATOM 1276 C CA . ALA A 1 163 ? 8.796 -2.104 -25.342 1.00 98.06 163 ALA A CA 1
ATOM 1277 C C . ALA A 1 163 ? 7.389 -1.518 -25.229 1.00 98.06 163 ALA A C 1
ATOM 1279 O O . ALA A 1 163 ? 6.411 -2.231 -25.458 1.00 98.06 163 ALA A O 1
ATOM 1280 N N . LEU A 1 164 ? 7.274 -0.245 -24.862 1.00 97.44 164 LEU A N 1
ATOM 1281 C CA . LEU A 1 164 ? 6.015 0.490 -24.801 1.00 97.44 164 LEU A CA 1
ATOM 1282 C C . LEU A 1 164 ? 5.700 1.114 -26.155 1.00 97.44 164 LEU A C 1
ATOM 1284 O O . LEU A 1 164 ? 6.582 1.599 -26.854 1.00 97.44 164 LEU A O 1
ATOM 1288 N N . ARG A 1 165 ? 4.420 1.104 -26.528 1.00 95.19 165 ARG A N 1
ATOM 1289 C CA . ARG A 1 165 ? 3.973 1.568 -27.846 1.00 95.19 165 ARG A CA 1
ATOM 1290 C C . ARG A 1 165 ? 4.113 3.075 -28.049 1.00 95.19 165 ARG A C 1
ATOM 1292 O O . ARG A 1 165 ? 4.302 3.500 -29.184 1.00 95.19 165 ARG A O 1
ATOM 1299 N N . ASN A 1 166 ? 3.975 3.868 -26.988 1.00 91.50 166 ASN A N 1
ATOM 1300 C CA . ASN A 1 166 ? 3.930 5.325 -27.081 1.00 91.50 166 ASN A CA 1
ATOM 1301 C C . ASN A 1 166 ? 4.999 5.974 -26.200 1.00 91.50 166 ASN A C 1
ATOM 1303 O O . ASN A 1 166 ? 5.183 5.590 -25.046 1.00 91.50 166 ASN A O 1
ATOM 1307 N N . GLU A 1 167 ? 5.609 7.046 -26.704 1.00 92.31 167 GLU A N 1
ATOM 1308 C CA . GLU A 1 167 ? 6.600 7.844 -25.972 1.00 92.31 167 GLU A CA 1
ATOM 1309 C C . GLU A 1 167 ? 6.030 8.436 -24.672 1.00 92.31 167 GLU A C 1
ATOM 1311 O O . GLU A 1 167 ? 6.685 8.412 -23.637 1.00 92.31 167 GLU A O 1
ATOM 1316 N N . LYS A 1 168 ? 4.770 8.892 -24.674 1.00 93.19 168 LYS A N 1
ATOM 1317 C CA . LYS A 1 168 ? 4.105 9.429 -23.471 1.00 93.19 168 LYS A CA 1
ATOM 1318 C C . LYS A 1 168 ? 4.050 8.414 -22.320 1.00 93.19 168 LYS A C 1
ATOM 1320 O O . LYS A 1 168 ? 4.207 8.784 -21.155 1.00 93.19 168 LYS A O 1
ATOM 1325 N N . ASP A 1 169 ? 3.812 7.150 -22.651 1.00 94.44 169 ASP A N 1
ATOM 1326 C CA . ASP A 1 169 ? 3.764 6.060 -21.679 1.00 94.44 169 ASP A CA 1
ATOM 1327 C C . ASP A 1 169 ? 5.174 5.803 -21.126 1.00 94.44 169 ASP A C 1
ATOM 1329 O O . ASP A 1 169 ? 5.361 5.724 -19.913 1.00 94.44 169 ASP A O 1
ATOM 1333 N N . ALA A 1 170 ? 6.186 5.801 -22.001 1.00 94.25 170 ALA A N 1
ATOM 1334 C CA . ALA A 1 170 ? 7.593 5.711 -21.612 1.00 94.25 170 ALA A CA 1
ATOM 1335 C C . ALA A 1 170 ? 8.030 6.866 -20.695 1.00 94.25 170 ALA A C 1
ATOM 1337 O O . ALA A 1 170 ? 8.647 6.632 -19.659 1.00 94.25 170 ALA A O 1
ATOM 1338 N N . MET A 1 171 ? 7.632 8.104 -21.003 1.00 93.88 171 MET A N 1
ATOM 1339 C CA . MET A 1 171 ? 7.900 9.284 -20.170 1.00 93.88 171 MET A CA 1
ATOM 1340 C C . MET A 1 171 ? 7.194 9.247 -18.808 1.00 93.88 171 MET A C 1
ATOM 1342 O O . MET A 1 171 ? 7.613 9.931 -17.875 1.00 93.88 171 MET A O 1
ATOM 1346 N N . SER A 1 172 ? 6.118 8.468 -18.679 1.00 94.19 172 SER A N 1
ATOM 1347 C CA . SER A 1 172 ? 5.407 8.282 -17.409 1.00 94.19 172 SER A CA 1
ATOM 1348 C C . SER A 1 172 ? 6.119 7.282 -16.487 1.00 94.19 172 SER A C 1
ATOM 1350 O O . SER A 1 172 ? 5.819 7.220 -15.290 1.00 94.19 172 SER A O 1
ATOM 1352 N N . CYS A 1 173 ? 7.077 6.511 -17.013 1.00 96.25 173 CYS A N 1
ATOM 1353 C CA . CYS A 1 173 ? 7.913 5.624 -16.220 1.00 96.25 173 CYS A CA 1
ATOM 1354 C C . CYS A 1 173 ? 8.987 6.413 -15.464 1.00 96.25 173 CYS A C 1
ATOM 1356 O O . CYS A 1 173 ? 9.869 7.039 -16.037 1.00 96.25 173 CYS A O 1
ATOM 1358 N N . VAL A 1 174 ? 8.967 6.282 -14.143 1.00 96.81 174 VAL A N 1
ATOM 1359 C CA . VAL A 1 174 ? 10.071 6.646 -13.254 1.00 96.81 174 VAL A CA 1
ATOM 1360 C C . VAL A 1 174 ? 10.895 5.385 -12.962 1.00 96.81 174 VAL A C 1
ATOM 1362 O O . VAL A 1 174 ? 10.372 4.484 -12.285 1.00 96.81 174 VAL A O 1
ATOM 1365 N N . PRO A 1 175 ? 12.147 5.278 -13.448 1.00 96.88 175 PRO A N 1
ATOM 1366 C CA . PRO A 1 175 ? 13.011 4.136 -13.170 1.00 96.88 175 PRO A CA 1
ATOM 1367 C C . PRO A 1 175 ? 13.137 3.841 -11.674 1.00 96.88 175 PRO A C 1
ATOM 1369 O O . PRO A 1 175 ? 13.115 4.738 -10.831 1.00 96.88 175 PRO A O 1
ATOM 1372 N N . HIS A 1 176 ? 13.216 2.556 -11.344 1.00 95.62 176 HIS A N 1
ATOM 1373 C CA . HIS A 1 176 ? 13.236 1.988 -9.995 1.00 95.62 176 HIS A CA 1
ATOM 1374 C C . HIS A 1 176 ? 12.002 2.256 -9.123 1.00 95.62 176 HIS A C 1
ATOM 1376 O O . HIS A 1 176 ? 11.947 1.726 -8.020 1.00 95.62 176 HIS A O 1
ATOM 1382 N N . ARG A 1 177 ? 11.007 3.017 -9.599 1.00 96.44 177 ARG A N 1
ATOM 1383 C CA . ARG A 1 177 ? 9.751 3.311 -8.881 1.00 96.44 177 ARG A CA 1
ATOM 1384 C C . ARG A 1 177 ? 8.504 2.844 -9.615 1.00 96.44 177 ARG A C 1
ATOM 1386 O O . ARG A 1 177 ? 7.469 2.662 -8.982 1.00 96.44 177 ARG A O 1
ATOM 1393 N N . THR A 1 178 ? 8.591 2.677 -10.928 1.00 97.25 178 THR A N 1
ATOM 1394 C CA . THR A 1 178 ? 7.505 2.134 -11.749 1.00 97.25 178 THR A CA 1
ATOM 1395 C C . THR A 1 178 ? 7.625 0.628 -11.798 1.00 97.25 178 THR A C 1
ATOM 1397 O O . THR A 1 178 ? 8.709 0.135 -12.093 1.00 97.25 178 THR A O 1
ATOM 1400 N N . ALA A 1 179 ? 6.536 -0.088 -11.553 1.00 95.62 179 ALA A N 1
ATOM 1401 C CA . ALA A 1 179 ? 6.481 -1.534 -11.675 1.00 95.62 179 ALA A CA 1
ATOM 1402 C C . ALA A 1 179 ? 5.308 -1.983 -12.546 1.00 95.62 179 ALA A C 1
ATOM 1404 O O . ALA A 1 179 ? 4.241 -1.366 -12.530 1.00 95.62 179 ALA A O 1
ATOM 1405 N N . ILE A 1 180 ? 5.521 -3.067 -13.286 1.00 94.88 180 ILE A N 1
ATOM 1406 C CA . ILE A 1 180 ? 4.458 -3.844 -13.922 1.00 94.88 180 ILE A CA 1
ATOM 1407 C C . ILE A 1 180 ? 3.755 -4.646 -12.833 1.00 94.88 180 ILE A C 1
ATOM 1409 O O . ILE A 1 180 ? 4.438 -5.247 -12.008 1.00 94.88 180 ILE A O 1
ATOM 1413 N N . PHE A 1 181 ? 2.424 -4.694 -12.847 1.00 90.75 181 PHE A N 1
ATOM 1414 C CA . PHE A 1 181 ? 1.643 -5.453 -11.871 1.00 90.75 181 PHE A CA 1
ATOM 1415 C C . PHE A 1 181 ? 0.438 -6.162 -12.495 1.00 90.75 181 PHE A C 1
ATOM 1417 O O . PHE A 1 181 ? 0.080 -5.885 -13.639 1.00 90.75 181 PHE A O 1
ATOM 1424 N N . ARG A 1 182 ? -0.203 -7.060 -11.725 1.00 85.06 182 ARG A N 1
ATOM 1425 C CA . ARG A 1 182 ? -1.348 -7.889 -12.160 1.00 85.06 182 ARG A CA 1
ATOM 1426 C C . ARG A 1 182 ? -1.017 -8.719 -13.402 1.00 85.06 182 ARG A C 1
ATOM 1428 O O . ARG A 1 182 ? -1.730 -8.672 -14.402 1.00 85.06 182 ARG A O 1
ATOM 1435 N N . LEU A 1 183 ? 0.060 -9.497 -13.328 1.00 83.88 183 LEU A N 1
ATOM 1436 C CA . LEU A 1 183 ? 0.467 -10.375 -14.429 1.00 83.88 183 LEU A CA 1
ATOM 1437 C C . LEU A 1 183 ? -0.326 -11.692 -14.469 1.00 83.88 183 LEU A C 1
ATOM 1439 O O . LEU A 1 183 ? -0.157 -12.476 -15.398 1.00 83.88 183 LEU A O 1
ATOM 1443 N N . GLY A 1 184 ? -1.235 -11.912 -13.510 1.00 65.69 184 GLY A N 1
ATOM 1444 C CA . GLY A 1 184 ? -2.203 -13.011 -13.551 1.00 65.69 184 GLY A CA 1
ATOM 1445 C C . GLY A 1 184 ? -1.568 -14.382 -13.326 1.00 65.69 184 GLY A C 1
ATOM 1446 O O . GLY A 1 184 ? -2.048 -15.381 -13.866 1.00 65.69 184 GLY A O 1
ATOM 1447 N N . VAL A 1 185 ? -0.477 -14.436 -12.557 1.00 61.22 185 VAL A N 1
ATOM 1448 C CA . VAL A 1 185 ? 0.215 -15.685 -12.242 1.00 61.22 185 VAL A CA 1
ATOM 1449 C C . VAL A 1 185 ? -0.638 -16.463 -11.231 1.00 61.22 185 VAL A C 1
ATOM 1451 O O . VAL A 1 185 ? -1.161 -15.899 -10.276 1.00 61.22 185 VAL A O 1
ATOM 1454 N N . LYS A 1 186 ? -0.834 -17.770 -11.446 1.00 51.41 186 LYS A N 1
ATOM 1455 C CA . LYS A 1 186 ? -1.697 -18.635 -10.613 1.00 51.41 186 LYS A CA 1
ATOM 1456 C C . LYS A 1 186 ? -1.082 -18.987 -9.244 1.00 51.41 186 LYS A C 1
ATOM 1458 O O . LYS A 1 186 ? -1.226 -20.125 -8.803 1.00 51.41 186 LYS A O 1
ATOM 1463 N N . ASP A 1 187 ? -0.381 -18.069 -8.584 1.00 46.53 187 ASP A N 1
ATOM 1464 C CA . ASP A 1 187 ? 0.064 -18.285 -7.205 1.00 46.53 187 ASP A CA 1
ATOM 1465 C C . ASP A 1 187 ? -0.980 -17.691 -6.236 1.00 46.53 187 ASP A C 1
ATOM 1467 O O . ASP A 1 187 ? -1.134 -16.472 -6.164 1.00 46.53 187 ASP A O 1
ATOM 1471 N N . PRO A 1 188 ? -1.750 -18.527 -5.515 1.00 39.97 188 PRO A N 1
ATOM 1472 C CA . PRO A 1 188 ? -2.729 -18.071 -4.529 1.00 39.97 188 PRO A CA 1
ATOM 1473 C C . PRO A 1 188 ? -2.076 -17.512 -3.255 1.00 39.97 188 PRO A C 1
ATOM 1475 O O . PRO A 1 188 ? -2.766 -16.917 -2.420 1.00 39.97 188 PRO A O 1
ATOM 1478 N N . SER A 1 189 ? -0.761 -17.683 -3.077 1.00 41.19 189 SER A N 1
ATOM 1479 C CA . SER A 1 189 ? -0.022 -16.909 -2.093 1.00 41.19 189 SER A CA 1
ATOM 1480 C C . SER A 1 189 ? 0.314 -15.571 -2.729 1.00 41.19 189 SER A C 1
ATOM 1482 O O . SER A 1 189 ? 0.975 -15.507 -3.756 1.00 41.19 189 SER A O 1
ATOM 1484 N N . HIS A 1 190 ? -0.218 -14.511 -2.135 1.00 50.03 190 HIS A N 1
ATOM 1485 C CA . HIS A 1 190 ? -0.077 -13.114 -2.504 1.00 50.03 190 HIS A CA 1
ATOM 1486 C C . HIS A 1 190 ? 1.413 -12.707 -2.483 1.00 50.03 190 HIS A C 1
ATOM 1488 O O . HIS A 1 190 ? 1.896 -12.031 -1.582 1.00 50.03 190 HIS A O 1
ATOM 1494 N N . ASN A 1 191 ? 2.201 -13.225 -3.415 1.00 55.41 191 ASN A N 1
ATOM 1495 C CA . ASN A 1 191 ? 3.599 -12.904 -3.578 1.00 55.41 191 ASN A CA 1
ATOM 1496 C C . ASN A 1 191 ? 3.677 -11.593 -4.346 1.00 55.41 191 ASN A C 1
ATOM 1498 O O . ASN A 1 191 ? 2.800 -11.239 -5.133 1.00 55.41 191 ASN A O 1
ATOM 1502 N N . VAL A 1 192 ? 4.742 -10.845 -4.102 1.00 60.41 192 VAL A N 1
ATOM 1503 C CA . VAL A 1 192 ? 5.009 -9.615 -4.835 1.00 60.41 192 VAL A CA 1
ATOM 1504 C C . VAL A 1 192 ? 5.175 -9.956 -6.315 1.00 60.41 192 VAL A C 1
ATOM 1506 O O . VAL A 1 192 ? 6.206 -10.476 -6.745 1.00 60.41 192 VAL A O 1
ATOM 1509 N N . GLU A 1 193 ? 4.140 -9.684 -7.104 1.00 71.69 193 GLU A N 1
ATOM 1510 C CA . GLU A 1 193 ? 4.179 -9.824 -8.561 1.00 71.69 193 GLU A CA 1
ATOM 1511 C C . GLU A 1 193 ? 4.863 -8.637 -9.228 1.00 71.69 193 GLU A C 1
ATOM 1513 O O . GLU A 1 193 ? 5.321 -8.753 -10.360 1.00 71.69 193 GLU A O 1
ATOM 1518 N N . ASP A 1 194 ? 4.984 -7.521 -8.519 1.00 90.25 194 ASP A N 1
ATOM 1519 C CA . ASP A 1 194 ? 5.462 -6.279 -9.093 1.00 90.25 194 ASP A CA 1
ATOM 1520 C C . ASP A 1 194 ? 6.911 -6.398 -9.606 1.00 90.25 194 ASP A C 1
ATOM 1522 O O . ASP A 1 194 ? 7.825 -6.820 -8.893 1.00 90.25 194 ASP A O 1
ATOM 1526 N N . ILE A 1 195 ? 7.113 -6.047 -10.879 1.00 94.31 195 ILE A N 1
ATOM 1527 C CA . ILE A 1 195 ? 8.419 -6.056 -11.557 1.00 94.31 195 ILE A CA 1
ATOM 1528 C C . ILE A 1 195 ? 8.798 -4.620 -11.878 1.00 94.31 195 ILE A C 1
ATOM 1530 O O . ILE A 1 195 ? 8.160 -3.990 -12.722 1.00 94.31 195 ILE A O 1
ATOM 1534 N N . PHE A 1 196 ? 9.833 -4.094 -11.225 1.00 96.81 196 PHE A N 1
ATOM 1535 C CA . PHE A 1 196 ? 10.269 -2.720 -11.447 1.00 96.81 196 PHE A CA 1
ATOM 1536 C C . PHE A 1 196 ? 10.900 -2.540 -12.827 1.00 96.81 196 PHE A C 1
ATOM 1538 O O . PHE A 1 196 ? 11.692 -3.359 -13.283 1.00 96.81 196 PHE A O 1
ATOM 1545 N N . ILE A 1 197 ? 10.614 -1.399 -13.444 1.00 98.12 197 ILE A N 1
ATOM 1546 C CA . ILE A 1 197 ? 11.352 -0.875 -14.588 1.00 98.12 197 ILE A CA 1
ATOM 1547 C C . ILE A 1 197 ? 12.639 -0.243 -14.053 1.00 98.12 197 ILE A C 1
ATOM 1549 O O . ILE A 1 197 ? 12.579 0.702 -13.269 1.00 98.12 197 ILE A O 1
ATOM 1553 N N . THR A 1 198 ? 13.806 -0.757 -14.432 1.00 98.00 198 THR A N 1
ATOM 1554 C CA . THR A 1 198 ? 15.120 -0.255 -13.984 1.00 98.00 198 THR A CA 1
ATOM 1555 C C . THR A 1 198 ? 15.700 0.801 -14.916 1.00 98.00 198 THR A C 1
ATOM 1557 O O . THR A 1 198 ? 16.481 1.637 -14.477 1.00 98.00 198 THR A O 1
ATOM 1560 N N . SER A 1 199 ? 15.275 0.815 -16.176 1.00 97.88 199 SER A N 1
ATOM 1561 C CA . SER A 1 199 ? 15.571 1.867 -17.149 1.00 97.88 199 SER A CA 1
ATOM 1562 C C . SER A 1 199 ? 14.432 1.960 -18.160 1.00 97.88 199 SER A C 1
ATOM 1564 O O . SER A 1 199 ? 13.758 0.963 -18.405 1.00 97.88 199 SER A O 1
ATOM 1566 N N . MET A 1 200 ? 14.233 3.134 -18.753 1.00 97.31 200 MET A N 1
ATOM 1567 C CA . MET A 1 200 ? 13.319 3.359 -19.875 1.00 97.31 200 MET A CA 1
ATOM 1568 C C . MET A 1 200 ? 13.973 4.382 -20.801 1.00 97.31 200 MET A C 1
ATOM 1570 O O . MET A 1 200 ? 14.359 5.452 -20.329 1.00 97.31 200 MET A O 1
ATOM 1574 N N . ASP A 1 201 ? 14.155 4.040 -22.073 1.00 93.50 201 ASP A N 1
ATOM 1575 C CA . ASP A 1 201 ? 14.678 4.977 -23.068 1.00 93.50 201 ASP A CA 1
ATOM 1576 C C . ASP A 1 201 ? 13.560 5.781 -23.756 1.00 93.50 201 ASP A C 1
ATOM 1578 O O . ASP A 1 201 ? 12.367 5.530 -23.571 1.00 93.50 201 ASP A O 1
ATOM 1582 N N . SER A 1 202 ? 13.950 6.779 -24.554 1.00 85.81 202 SER A N 1
ATOM 1583 C CA . SER A 1 202 ? 13.010 7.640 -25.283 1.00 85.81 202 SER A CA 1
ATOM 1584 C C . SER A 1 202 ? 12.247 6.917 -26.396 1.00 85.81 202 SER A C 1
ATOM 1586 O O . SER A 1 202 ? 11.228 7.420 -26.859 1.00 85.81 202 SER A O 1
ATOM 1588 N N . GLN A 1 203 ? 12.704 5.736 -26.820 1.00 86.56 203 GLN A N 1
ATOM 1589 C CA . GLN A 1 203 ? 12.016 4.895 -27.801 1.00 86.56 203 GLN A CA 1
ATOM 1590 C C . GLN A 1 203 ? 11.014 3.938 -27.137 1.00 86.56 203 GLN A C 1
ATOM 1592 O O . GLN A 1 203 ? 10.330 3.183 -27.827 1.00 86.56 203 GLN A O 1
ATOM 1597 N N . GLY A 1 204 ? 10.902 3.975 -25.806 1.00 93.25 204 GLY A N 1
ATOM 1598 C CA . GLY A 1 204 ? 9.988 3.145 -25.035 1.00 93.25 204 GLY A CA 1
ATOM 1599 C C . GLY A 1 204 ? 10.523 1.753 -24.723 1.00 93.25 204 GLY A C 1
ATOM 1600 O O . GLY A 1 204 ? 9.747 0.909 -24.271 1.00 93.25 204 GLY A O 1
ATOM 1601 N N . LYS A 1 205 ? 11.817 1.486 -24.927 1.00 97.12 205 LYS A N 1
ATOM 1602 C CA . LYS A 1 205 ? 12.442 0.236 -24.496 1.00 97.12 205 LYS A CA 1
ATOM 1603 C C . LYS A 1 205 ? 12.807 0.329 -23.015 1.00 97.12 205 LYS A C 1
ATOM 1605 O O . LYS A 1 205 ? 13.577 1.192 -22.589 1.00 97.12 205 LYS A O 1
ATOM 1610 N N . GLY A 1 206 ? 12.252 -0.584 -22.223 1.00 97.56 206 GLY A N 1
ATOM 1611 C CA . GLY A 1 206 ? 12.449 -0.653 -20.781 1.00 97.56 206 GLY A CA 1
ATOM 1612 C C . GLY A 1 206 ? 13.144 -1.933 -20.335 1.00 97.56 206 GLY A C 1
ATOM 1613 O O . GLY A 1 206 ? 12.868 -3.005 -20.869 1.00 97.56 206 GLY A O 1
ATOM 1614 N N . THR A 1 207 ? 13.997 -1.827 -19.316 1.00 98.38 207 THR A N 1
ATOM 1615 C CA . THR A 1 207 ? 14.643 -2.973 -18.651 1.00 98.38 207 THR A CA 1
ATOM 1616 C C . THR A 1 207 ? 13.899 -3.319 -17.366 1.00 98.38 207 THR A C 1
ATOM 1618 O O . THR A 1 207 ? 13.438 -2.428 -16.652 1.00 98.38 207 THR A O 1
ATOM 1621 N N . LEU A 1 208 ? 13.793 -4.607 -17.051 1.00 98.19 208 LEU A N 1
ATOM 1622 C CA . LEU A 1 208 ? 13.076 -5.137 -15.895 1.00 98.19 208 LEU A CA 1
ATOM 1623 C C . LEU A 1 208 ? 14.021 -5.545 -14.759 1.00 98.19 208 LEU A C 1
ATOM 1625 O O . LEU A 1 208 ? 15.128 -6.037 -14.983 1.00 98.19 208 LEU A O 1
ATOM 1629 N N . SER A 1 209 ? 13.551 -5.406 -13.520 1.00 96.69 209 SER A N 1
ATOM 1630 C CA . SER A 1 209 ? 14.277 -5.794 -12.305 1.00 96.69 209 SER A CA 1
ATOM 1631 C C . SER A 1 209 ? 14.399 -7.304 -12.116 1.00 96.69 209 SER A C 1
ATOM 1633 O O . SER A 1 209 ? 15.266 -7.751 -11.369 1.00 96.69 209 SER A O 1
ATOM 1635 N N . ARG A 1 210 ? 13.537 -8.085 -12.771 1.00 94.88 210 ARG A N 1
ATOM 1636 C CA . ARG A 1 210 ? 13.554 -9.550 -12.806 1.00 94.88 210 ARG A CA 1
ATOM 1637 C C . ARG A 1 210 ? 12.891 -10.059 -14.096 1.00 94.88 210 ARG A C 1
ATOM 1639 O O . ARG A 1 210 ? 12.194 -9.276 -14.745 1.00 94.88 210 ARG A O 1
ATOM 1646 N N . PRO A 1 211 ? 13.099 -11.330 -14.478 1.00 94.94 211 PRO A N 1
ATOM 1647 C CA . PRO A 1 211 ? 12.463 -11.911 -15.656 1.00 94.94 211 PRO A CA 1
ATOM 1648 C C . PRO A 1 211 ? 10.932 -11.899 -15.554 1.00 94.94 211 PRO A C 1
ATOM 1650 O O . PRO A 1 211 ? 10.380 -12.058 -14.463 1.00 94.94 211 PRO A O 1
ATOM 1653 N N . LEU A 1 212 ? 10.247 -11.747 -16.688 1.00 94.06 212 LEU A N 1
ATOM 1654 C CA . LEU A 1 212 ? 8.794 -11.897 -16.757 1.00 94.06 212 LEU A CA 1
ATOM 1655 C C . LEU A 1 212 ? 8.380 -13.334 -16.383 1.00 94.06 212 LEU A C 1
ATOM 1657 O O . LEU A 1 212 ? 8.925 -14.275 -16.957 1.00 94.06 212 LEU A O 1
ATOM 1661 N N . PRO A 1 213 ? 7.393 -13.528 -15.491 1.00 91.00 213 PRO A N 1
ATOM 1662 C CA . PRO A 1 213 ? 6.877 -14.852 -15.135 1.00 91.00 213 PRO A CA 1
ATOM 1663 C C . PRO A 1 213 ? 5.885 -15.407 -16.166 1.00 91.00 213 PRO A C 1
ATOM 1665 O O . PRO A 1 213 ? 5.465 -16.551 -16.056 1.00 91.00 213 PRO A O 1
ATOM 1668 N N . VAL A 1 214 ? 5.453 -14.583 -17.125 1.00 92.25 214 VAL A N 1
ATOM 1669 C CA . VAL A 1 214 ? 4.486 -14.930 -18.170 1.00 92.25 214 VAL A CA 1
ATOM 1670 C C . VAL A 1 214 ? 4.846 -14.205 -19.462 1.00 92.25 214 VAL A C 1
ATOM 1672 O O . VAL A 1 214 ? 5.467 -13.143 -19.435 1.00 92.25 214 VAL A O 1
ATOM 1675 N N . SER A 1 215 ? 4.419 -14.748 -20.599 1.00 94.69 215 SER A N 1
ATOM 1676 C CA . SER A 1 215 ? 4.565 -14.068 -21.889 1.00 94.69 215 SER A CA 1
ATOM 1677 C C . SER A 1 215 ? 3.533 -12.948 -22.049 1.00 94.69 215 SER A C 1
ATOM 1679 O O . SER A 1 215 ? 2.354 -13.141 -21.753 1.00 94.69 215 SER A O 1
ATOM 1681 N N . LEU A 1 216 ? 3.960 -11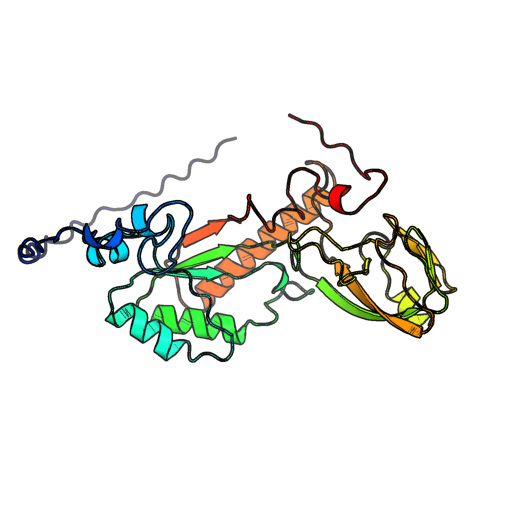.810 -22.592 1.00 95.75 216 LEU A N 1
ATOM 1682 C CA . LEU A 1 216 ? 3.118 -10.669 -22.950 1.00 95.75 216 LEU A CA 1
ATOM 1683 C C . LEU A 1 216 ? 3.169 -10.432 -24.462 1.00 95.75 216 LEU A C 1
ATOM 1685 O O . LEU A 1 216 ? 4.207 -10.624 -25.098 1.00 95.75 216 LEU A O 1
ATOM 1689 N N . LYS A 1 217 ? 2.044 -10.026 -25.053 1.00 97.50 217 LYS A N 1
ATOM 1690 C CA . LYS A 1 217 ? 1.910 -9.863 -26.509 1.00 97.50 217 LYS A CA 1
ATOM 1691 C C . LYS A 1 217 ? 1.944 -8.409 -26.955 1.00 97.50 217 LYS A C 1
ATOM 1693 O O . LYS A 1 217 ? 1.489 -7.518 -26.241 1.00 97.50 217 LYS A O 1
ATOM 1698 N N . ALA A 1 218 ? 2.429 -8.172 -28.171 1.00 97.94 218 ALA A N 1
ATOM 1699 C CA . ALA A 1 218 ? 2.327 -6.871 -28.814 1.00 97.94 218 ALA A CA 1
ATOM 1700 C C . ALA A 1 218 ? 0.863 -6.392 -28.823 1.00 97.94 218 ALA A C 1
ATOM 1702 O O . ALA A 1 218 ? -0.065 -7.153 -29.103 1.00 97.94 218 ALA A O 1
ATOM 1703 N N . GLY A 1 219 ? 0.643 -5.122 -28.484 1.00 97.12 219 GLY A N 1
ATOM 1704 C CA . GLY A 1 219 ? -0.688 -4.529 -28.352 1.00 97.12 219 GLY A CA 1
ATOM 1705 C C . GLY A 1 219 ? -1.444 -4.890 -27.067 1.00 97.12 219 GLY A C 1
ATOM 1706 O O . GLY A 1 219 ? -2.463 -4.255 -26.792 1.00 97.12 219 GLY A O 1
ATOM 1707 N N . GLN A 1 220 ? -0.961 -5.839 -26.256 1.00 96.00 220 GLN A N 1
ATOM 1708 C CA . GLN A 1 220 ? -1.553 -6.137 -24.953 1.00 96.00 220 GLN A CA 1
ATOM 1709 C C . GLN A 1 220 ? -1.440 -4.917 -24.037 1.00 96.00 220 GLN A C 1
ATOM 1711 O O . GLN A 1 220 ? -0.369 -4.315 -23.926 1.00 96.00 220 GLN A O 1
ATOM 1716 N N . LYS A 1 221 ? -2.542 -4.578 -23.359 1.00 96.00 221 LYS A N 1
ATOM 1717 C CA . LYS A 1 221 ? -2.529 -3.600 -22.272 1.00 96.00 221 LYS A CA 1
ATOM 1718 C C . LYS A 1 221 ? -1.955 -4.233 -21.013 1.00 96.00 221 LYS A C 1
ATOM 1720 O O . LYS A 1 221 ? -2.423 -5.279 -20.568 1.00 96.00 221 LYS A O 1
ATOM 1725 N N . VAL A 1 222 ? -0.947 -3.582 -20.457 1.00 94.81 222 VAL A N 1
ATOM 1726 C CA . VAL A 1 222 ? -0.240 -3.983 -19.246 1.00 94.81 222 VAL A CA 1
ATOM 1727 C C . VAL A 1 222 ? -0.437 -2.892 -18.204 1.00 94.81 222 VAL A C 1
ATOM 1729 O O . VAL A 1 222 ? -0.375 -1.703 -18.525 1.00 94.81 222 VAL A O 1
ATOM 1732 N N . ALA A 1 223 ? -0.701 -3.296 -16.965 1.00 94.69 223 ALA A N 1
ATOM 1733 C CA . ALA A 1 223 ? -0.911 -2.373 -15.865 1.00 94.69 223 ALA A CA 1
ATOM 1734 C C . ALA A 1 223 ? 0.432 -2.003 -15.216 1.00 94.69 223 ALA A C 1
ATOM 1736 O O . ALA A 1 223 ? 1.260 -2.865 -14.913 1.00 94.69 223 ALA A O 1
ATOM 1737 N N . PHE A 1 224 ? 0.620 -0.710 -14.977 1.00 95.62 224 PHE A N 1
ATOM 1738 C CA . PHE A 1 224 ? 1.786 -0.128 -14.325 1.00 95.62 224 PHE A CA 1
ATOM 1739 C C . PHE A 1 224 ? 1.368 0.630 -13.076 1.00 95.62 224 PHE A C 1
ATOM 1741 O O . PHE A 1 224 ? 0.313 1.268 -13.045 1.00 95.62 224 PHE A O 1
ATOM 1748 N N . ARG A 1 225 ? 2.218 0.628 -12.053 1.00 94.69 225 ARG A N 1
ATOM 1749 C CA . ARG A 1 225 ? 2.062 1.514 -10.900 1.00 94.69 225 ARG A CA 1
ATOM 1750 C C . ARG A 1 225 ? 3.376 2.170 -10.509 1.00 94.69 225 ARG A C 1
ATOM 1752 O O . ARG A 1 225 ? 4.440 1.581 -10.661 1.00 94.69 225 ARG A O 1
ATOM 1759 N N . VAL A 1 226 ? 3.295 3.395 -10.003 1.00 95.75 226 VAL A N 1
ATOM 1760 C CA . VAL A 1 226 ? 4.429 4.172 -9.496 1.00 95.75 226 VAL A CA 1
ATOM 1761 C C . VAL A 1 226 ? 4.336 4.283 -7.985 1.00 95.75 226 VAL A C 1
ATOM 1763 O O . VAL A 1 226 ? 3.371 4.836 -7.455 1.00 95.75 226 VAL A O 1
ATOM 1766 N N . TYR A 1 227 ? 5.386 3.818 -7.319 1.00 95.62 227 TYR A N 1
ATOM 1767 C CA . TYR A 1 227 ? 5.552 3.836 -5.874 1.00 95.62 227 TYR A CA 1
ATOM 1768 C C . TYR A 1 227 ? 6.053 5.196 -5.367 1.00 95.62 227 TYR A C 1
ATOM 1770 O O . TYR A 1 227 ? 7.091 5.701 -5.819 1.00 95.62 227 TYR A O 1
ATOM 1778 N N . LYS A 1 228 ? 5.350 5.793 -4.388 1.00 96.31 228 LYS A N 1
ATOM 1779 C CA . LYS A 1 228 ? 5.866 6.969 -3.660 1.00 96.31 228 LYS A CA 1
ATOM 1780 C C . LYS A 1 228 ? 7.044 6.597 -2.754 1.00 96.31 228 LYS A C 1
ATOM 1782 O O . LYS A 1 228 ? 8.013 7.351 -2.705 1.00 96.31 228 LYS A O 1
ATOM 1787 N N . TYR A 1 229 ? 7.005 5.420 -2.135 1.00 95.75 229 TYR A N 1
ATOM 1788 C CA . TYR A 1 229 ? 8.095 4.866 -1.326 1.00 95.75 229 TYR A CA 1
ATOM 1789 C C . TYR A 1 229 ? 8.509 3.505 -1.858 1.00 95.75 229 TYR A C 1
ATOM 1791 O O . TYR A 1 229 ? 7.655 2.720 -2.266 1.00 95.75 229 TYR A O 1
ATOM 1799 N N . LEU A 1 230 ? 9.811 3.232 -1.856 1.00 94.50 230 LEU A N 1
ATOM 1800 C CA . LEU A 1 230 ? 10.326 1.931 -2.267 1.00 94.50 230 LEU A CA 1
ATOM 1801 C C . LEU A 1 230 ? 10.091 0.884 -1.171 1.00 94.50 230 LEU A C 1
ATOM 1803 O O . LEU A 1 230 ? 10.037 1.255 0.000 1.00 94.50 230 LEU A O 1
ATOM 1807 N N . PRO A 1 231 ? 10.002 -0.410 -1.531 1.00 92.62 231 PRO A N 1
ATOM 1808 C CA . PRO A 1 231 ? 10.064 -1.491 -0.553 1.00 92.62 231 PRO A CA 1
ATOM 1809 C C . PRO A 1 231 ? 11.277 -1.349 0.367 1.00 92.62 231 PRO A C 1
ATOM 1811 O O . PRO A 1 231 ? 12.291 -0.758 -0.026 1.00 92.62 231 PRO A O 1
ATOM 1814 N N . ALA A 1 232 ? 11.186 -1.921 1.568 1.00 91.31 232 ALA A N 1
ATOM 1815 C CA . ALA A 1 232 ? 12.210 -1.771 2.593 1.00 91.31 232 ALA A CA 1
ATOM 1816 C C . ALA A 1 232 ? 13.601 -2.102 2.044 1.00 91.31 232 ALA A C 1
ATOM 1818 O O . ALA A 1 232 ? 13.848 -3.195 1.530 1.00 91.31 232 ALA A O 1
ATOM 1819 N N . HIS A 1 233 ? 14.493 -1.122 2.137 1.00 92.94 233 HIS A N 1
ATOM 1820 C CA . HIS A 1 233 ? 15.931 -1.291 1.976 1.00 92.94 233 HIS A CA 1
ATOM 1821 C C . HIS A 1 233 ? 16.560 -1.544 3.358 1.00 92.94 233 HIS A C 1
ATOM 1823 O O . HIS A 1 233 ? 15.866 -1.422 4.372 1.00 92.94 233 HIS A O 1
ATOM 1829 N N . PRO A 1 234 ? 17.849 -1.918 3.440 1.00 91.06 234 PRO A N 1
ATOM 1830 C CA . PRO A 1 234 ? 18.524 -2.068 4.724 1.00 91.06 234 PRO A CA 1
ATOM 1831 C C . PRO A 1 234 ? 18.418 -0.805 5.591 1.00 91.06 234 PRO A C 1
ATOM 1833 O O . PRO A 1 234 ? 18.502 0.317 5.088 1.00 91.06 234 PRO A O 1
ATOM 1836 N N . VAL A 1 235 ? 18.252 -0.994 6.901 1.00 90.00 235 VAL A N 1
ATOM 1837 C CA . VAL A 1 235 ? 18.159 0.103 7.879 1.00 90.00 235 VAL A CA 1
ATOM 1838 C C . VAL A 1 235 ? 19.385 1.017 7.778 1.00 90.00 235 VAL A C 1
ATOM 1840 O O . VAL A 1 235 ? 20.513 0.528 7.704 1.00 90.00 235 VAL A O 1
ATOM 1843 N N . GLY A 1 236 ? 19.166 2.336 7.798 1.00 88.56 236 GLY A N 1
ATOM 1844 C CA . GLY A 1 236 ? 20.214 3.352 7.660 1.00 88.56 236 GLY A CA 1
ATOM 1845 C C . GLY A 1 236 ? 20.555 3.737 6.217 1.00 88.56 236 GLY A C 1
ATOM 1846 O O . GLY A 1 236 ? 21.412 4.593 6.004 1.00 88.56 236 GLY A O 1
ATOM 1847 N N . THR A 1 237 ? 19.905 3.132 5.217 1.00 92.38 237 THR A N 1
ATOM 1848 C CA . THR A 1 237 ? 19.968 3.615 3.827 1.00 92.38 237 THR A CA 1
ATOM 1849 C C . THR A 1 237 ? 19.009 4.792 3.612 1.00 92.38 237 THR A C 1
ATOM 1851 O O . THR A 1 237 ? 17.953 4.826 4.248 1.00 92.38 237 THR A O 1
ATOM 1854 N N . PRO A 1 238 ? 19.302 5.734 2.693 1.00 95.44 238 PRO A N 1
ATOM 1855 C CA . PRO A 1 238 ? 18.387 6.835 2.376 1.00 95.44 238 PRO A CA 1
ATOM 1856 C C . PRO A 1 238 ? 16.981 6.368 1.974 1.00 95.44 238 PRO A C 1
ATOM 1858 O O . PRO A 1 238 ? 15.988 7.009 2.310 1.00 95.44 238 PRO A O 1
ATOM 1861 N N . GLU A 1 239 ? 16.878 5.237 1.274 1.00 94.19 239 GLU A N 1
ATOM 1862 C CA . GLU A 1 239 ? 15.608 4.638 0.873 1.00 94.19 239 GLU A CA 1
ATOM 1863 C C . GLU A 1 239 ? 14.805 4.134 2.075 1.00 94.19 239 GLU A C 1
ATOM 1865 O O . GLU A 1 239 ? 13.586 4.318 2.113 1.00 94.19 239 GLU A O 1
ATOM 1870 N N . PHE A 1 240 ? 15.474 3.521 3.058 1.00 93.31 240 PHE A N 1
ATOM 1871 C CA . PHE A 1 240 ? 14.829 3.104 4.300 1.00 93.31 240 PHE A CA 1
ATOM 1872 C C . PHE A 1 240 ? 14.367 4.310 5.119 1.00 93.31 240 PHE A C 1
ATOM 1874 O O . PHE A 1 240 ? 13.224 4.321 5.567 1.00 93.31 240 PHE A O 1
ATOM 1881 N N . GLU A 1 241 ? 15.204 5.339 5.274 1.00 95.38 241 GLU A N 1
ATOM 1882 C CA . GLU A 1 241 ? 14.822 6.543 6.023 1.00 95.38 241 GLU A CA 1
ATOM 1883 C C . GLU A 1 241 ? 13.626 7.246 5.367 1.00 95.38 241 GLU A C 1
ATOM 1885 O O . GLU A 1 241 ? 12.647 7.565 6.039 1.00 95.38 241 GLU A O 1
ATOM 1890 N N . GLN A 1 242 ? 13.620 7.374 4.033 1.00 96.06 242 GLN A N 1
ATOM 1891 C CA . GLN A 1 242 ? 12.478 7.935 3.305 1.00 96.06 242 GLN A CA 1
ATOM 1892 C C . GLN A 1 242 ? 11.188 7.137 3.557 1.00 96.06 242 GLN A C 1
ATOM 1894 O O . GLN A 1 242 ? 10.111 7.720 3.718 1.00 96.06 242 GLN A O 1
ATOM 1899 N N . LEU A 1 243 ? 11.286 5.806 3.563 1.00 94.31 243 LEU A N 1
ATOM 1900 C CA . LEU A 1 243 ? 10.169 4.906 3.828 1.00 94.31 243 LEU A CA 1
ATOM 1901 C C . LEU A 1 243 ? 9.664 5.039 5.273 1.00 94.31 243 LEU A C 1
ATOM 1903 O O . LEU A 1 243 ? 8.458 5.176 5.482 1.00 94.31 243 LEU A O 1
ATOM 1907 N N . ALA A 1 244 ? 10.570 5.052 6.253 1.00 93.75 244 ALA A N 1
ATOM 1908 C CA . ALA A 1 244 ? 10.251 5.193 7.670 1.00 93.75 244 ALA A CA 1
ATOM 1909 C C . ALA A 1 244 ? 9.594 6.549 7.975 1.00 93.75 244 ALA A C 1
ATOM 1911 O O . ALA A 1 244 ? 8.562 6.608 8.644 1.00 93.75 244 ALA A O 1
ATOM 1912 N N . GLU A 1 245 ? 10.124 7.639 7.421 1.00 96.31 245 GLU A N 1
ATOM 1913 C CA . GLU A 1 245 ? 9.512 8.964 7.526 1.00 96.31 245 GLU A CA 1
ATOM 1914 C C . GLU A 1 245 ? 8.114 9.007 6.898 1.00 96.31 245 GLU A C 1
ATOM 1916 O O . GLU A 1 245 ? 7.195 9.613 7.451 1.00 96.31 245 GLU A O 1
ATOM 1921 N N . GLY A 1 246 ? 7.941 8.358 5.742 1.00 95.81 246 GLY A N 1
ATOM 1922 C CA . GLY A 1 246 ? 6.644 8.223 5.086 1.00 95.81 246 GLY A CA 1
ATOM 1923 C C . GLY A 1 246 ? 5.625 7.495 5.957 1.00 95.81 246 GLY A C 1
ATOM 1924 O O . GLY A 1 246 ? 4.490 7.954 6.092 1.00 95.81 246 GLY A O 1
ATOM 1925 N N . TRP A 1 247 ? 6.042 6.401 6.595 1.00 95.19 247 TRP A N 1
ATOM 1926 C CA . TRP A 1 247 ? 5.207 5.646 7.526 1.00 95.19 247 TRP A CA 1
ATOM 1927 C C . TRP A 1 247 ? 4.776 6.497 8.726 1.00 95.19 247 TRP A C 1
ATOM 1929 O O . TRP A 1 247 ? 3.600 6.506 9.081 1.00 95.19 247 TRP A O 1
ATOM 1939 N N . LEU A 1 248 ? 5.695 7.276 9.309 1.00 95.88 248 LEU A N 1
ATOM 1940 C CA . LEU A 1 248 ? 5.381 8.182 10.420 1.00 95.88 248 LEU A CA 1
ATOM 1941 C C . LEU A 1 248 ? 4.417 9.305 10.010 1.00 95.88 248 LEU A C 1
ATOM 1943 O O . LEU A 1 248 ? 3.508 9.634 10.775 1.00 95.88 248 LEU A O 1
ATOM 1947 N N . ARG A 1 249 ? 4.573 9.874 8.804 1.00 97.56 249 ARG A N 1
ATOM 1948 C CA . ARG A 1 249 ? 3.612 10.848 8.252 1.00 97.56 249 ARG A CA 1
ATOM 1949 C C . ARG A 1 249 ? 2.225 10.239 8.101 1.00 97.56 249 ARG A C 1
ATOM 1951 O O . ARG A 1 249 ? 1.242 10.873 8.463 1.00 97.56 249 ARG A O 1
ATOM 1958 N N . TYR A 1 250 ? 2.150 9.012 7.603 1.00 97.50 250 TYR A N 1
ATOM 1959 C CA . TYR A 1 250 ? 0.891 8.295 7.463 1.00 97.50 250 TYR A CA 1
ATOM 1960 C C . TYR A 1 250 ? 0.245 7.971 8.814 1.00 97.50 250 TYR A C 1
ATOM 1962 O O . TYR A 1 250 ? -0.940 8.241 8.982 1.00 97.50 250 TYR A O 1
ATOM 1970 N N . ALA A 1 251 ? 1.008 7.472 9.790 1.00 97.19 251 ALA A N 1
ATOM 1971 C CA . ALA A 1 251 ? 0.491 7.206 11.129 1.00 97.19 251 ALA A CA 1
ATOM 1972 C C . ALA A 1 251 ? -0.112 8.474 11.752 1.00 97.19 251 ALA A C 1
ATOM 1974 O O . ALA A 1 251 ? -1.228 8.430 12.264 1.00 97.19 251 ALA A O 1
ATOM 1975 N N . ARG A 1 252 ? 0.581 9.614 11.619 1.00 97.81 252 ARG A N 1
ATOM 1976 C CA . ARG A 1 252 ? 0.075 10.924 12.047 1.00 97.81 252 ARG A CA 1
ATOM 1977 C C . ARG A 1 252 ? -1.195 11.330 11.297 1.00 97.81 252 ARG A C 1
ATOM 1979 O O . ARG A 1 252 ? -2.173 11.696 11.932 1.00 97.81 252 ARG A O 1
ATOM 1986 N N . LEU A 1 253 ? -1.202 11.224 9.967 1.00 98.50 253 LEU A N 1
ATOM 1987 C CA . LEU A 1 253 ? -2.375 11.552 9.150 1.00 98.50 253 LEU A CA 1
ATOM 1988 C C . LEU A 1 253 ? -3.605 10.739 9.579 1.00 98.50 253 LEU A C 1
ATOM 1990 O O . LEU A 1 253 ? -4.703 11.280 9.653 1.00 98.50 253 LEU A O 1
ATOM 1994 N N . VAL A 1 254 ? -3.430 9.450 9.885 1.00 98.44 254 VAL A N 1
ATOM 1995 C CA . VAL A 1 254 ? -4.518 8.597 10.376 1.00 98.44 254 VAL A CA 1
ATOM 1996 C C . VAL A 1 254 ? -5.002 9.042 11.751 1.00 98.44 254 VAL A C 1
ATOM 1998 O O . VAL A 1 254 ? -6.208 9.184 11.938 1.00 98.44 254 VAL A O 1
ATOM 2001 N N . THR A 1 255 ? -4.099 9.269 12.708 1.00 98.25 255 THR A N 1
ATOM 2002 C CA . THR A 1 255 ? -4.503 9.688 14.057 1.00 98.25 255 THR A CA 1
ATOM 2003 C C . THR A 1 255 ? -5.203 11.039 14.043 1.00 98.25 255 THR A C 1
ATOM 2005 O O . THR A 1 255 ? -6.245 11.182 14.679 1.00 98.25 255 THR A O 1
ATOM 2008 N N . ASP A 1 256 ? -4.680 11.998 13.277 1.00 98.38 256 ASP A N 1
ATOM 2009 C CA . ASP A 1 256 ? -5.263 13.332 13.148 1.00 98.38 256 ASP A CA 1
ATOM 2010 C C . ASP A 1 256 ? -6.663 13.231 12.521 1.00 98.38 256 ASP A C 1
ATOM 2012 O O . ASP A 1 256 ? -7.626 13.762 13.068 1.00 98.38 256 ASP A O 1
ATOM 2016 N N . PHE A 1 257 ? -6.819 12.433 11.458 1.00 98.50 257 PHE A N 1
ATOM 2017 C CA . PHE A 1 257 ? -8.113 12.210 10.811 1.00 98.50 257 PHE A CA 1
ATOM 2018 C C . PHE A 1 257 ? -9.159 11.575 11.740 1.00 98.50 257 PHE A C 1
ATOM 2020 O O . PHE A 1 257 ? -10.333 11.946 11.695 1.00 98.50 257 PHE A O 1
ATOM 2027 N N . VAL A 1 258 ? -8.763 10.624 12.595 1.00 98.44 258 VAL A N 1
ATOM 2028 C CA . VAL A 1 258 ? -9.664 9.999 13.583 1.00 98.44 258 VAL A CA 1
ATOM 2029 C C . VAL A 1 258 ? -10.123 11.021 14.628 1.00 98.44 258 VAL A C 1
ATOM 2031 O O . VAL A 1 258 ? -11.320 11.100 14.924 1.00 98.44 258 VAL A O 1
ATOM 2034 N N . VAL A 1 259 ? -9.201 11.854 15.121 1.00 98.19 259 VAL A N 1
ATOM 2035 C CA . VAL A 1 259 ? -9.506 12.945 16.060 1.00 98.19 259 VAL A CA 1
ATOM 2036 C C . VAL A 1 259 ? -10.404 14.004 15.417 1.00 98.19 259 VAL A C 1
ATOM 2038 O O . VAL A 1 259 ? -11.330 14.481 16.068 1.00 98.19 259 VAL A O 1
ATOM 2041 N N . GLU A 1 260 ? -10.221 14.323 14.134 1.00 97.88 260 GLU A N 1
ATOM 2042 C CA . GLU A 1 260 ? -11.095 15.237 13.379 1.00 97.88 260 GLU A CA 1
ATOM 2043 C C . GLU A 1 260 ? -12.545 14.738 13.285 1.00 97.88 260 GLU A C 1
ATOM 2045 O O . GLU A 1 260 ? -13.475 15.544 13.243 1.00 97.88 260 GLU A O 1
ATOM 2050 N N . GLN A 1 261 ? -12.776 13.418 13.331 1.00 97.88 261 GLN A N 1
ATOM 2051 C CA . GLN A 1 261 ? -14.133 12.854 13.449 1.00 97.88 261 GLN A CA 1
ATOM 2052 C C . GLN A 1 261 ? -14.692 12.944 14.884 1.00 97.88 261 GLN A C 1
ATOM 2054 O O . GLN A 1 261 ? -15.802 12.489 15.182 1.00 97.88 261 GLN A O 1
ATOM 2059 N N . GLY A 1 262 ? -13.932 13.558 15.790 1.00 96.62 262 GLY A N 1
ATOM 2060 C CA . GLY A 1 262 ? -14.240 13.770 17.193 1.00 96.62 262 GLY A CA 1
ATOM 2061 C C . GLY A 1 262 ? -14.168 12.493 18.025 1.00 96.62 262 GLY A C 1
ATOM 2062 O O . GLY A 1 262 ? -14.965 12.349 18.956 1.00 96.62 262 GLY A O 1
ATOM 2063 N N . ILE A 1 263 ? -13.283 11.565 17.656 1.00 97.62 263 ILE A N 1
ATOM 2064 C CA . ILE A 1 263 ? -12.956 10.370 18.434 1.00 97.62 263 ILE A CA 1
ATOM 2065 C C . ILE A 1 263 ? -11.624 10.623 19.135 1.00 97.62 263 ILE A C 1
ATOM 2067 O O . ILE A 1 263 ? -10.570 10.613 18.510 1.00 97.62 263 ILE A O 1
ATOM 2071 N N . GLU A 1 264 ? -11.680 10.854 20.442 1.00 93.81 264 GLU A N 1
ATOM 2072 C CA . GLU A 1 264 ? -10.493 11.131 21.266 1.00 93.81 264 GLU A CA 1
ATOM 2073 C C . GLU A 1 264 ? -9.921 9.866 21.919 1.00 93.81 264 GLU A C 1
ATOM 2075 O O . GLU A 1 264 ? -8.784 9.859 22.379 1.00 93.81 264 GLU A O 1
ATOM 2080 N N . ASP A 1 265 ? -10.712 8.794 21.952 1.00 94.06 265 ASP A N 1
ATOM 2081 C CA . ASP A 1 265 ? -10.389 7.555 22.642 1.00 94.06 265 ASP A CA 1
ATOM 2082 C C . ASP A 1 265 ? -10.478 6.377 21.666 1.00 94.06 265 ASP A C 1
ATOM 2084 O O . ASP A 1 265 ? -11.564 5.950 21.265 1.00 94.06 265 ASP A O 1
ATOM 2088 N N . PHE A 1 266 ? -9.317 5.896 21.231 1.00 96.69 266 PHE A N 1
ATOM 2089 C CA . PHE A 1 266 ? -9.165 4.807 20.272 1.00 96.69 266 PHE A CA 1
ATOM 2090 C C . PHE A 1 266 ? -7.833 4.091 20.490 1.00 96.69 266 PHE A C 1
ATOM 2092 O O . PHE A 1 266 ? -6.916 4.623 21.115 1.00 96.69 266 PHE A O 1
ATOM 2099 N N . ASP A 1 267 ? -7.733 2.873 19.972 1.00 94.62 267 ASP A N 1
ATOM 2100 C CA . ASP A 1 267 ? -6.509 2.078 20.022 1.00 94.62 267 ASP A CA 1
ATOM 2101 C C . ASP A 1 267 ? -5.834 2.054 18.648 1.00 94.62 267 ASP A C 1
ATOM 2103 O O . ASP A 1 267 ? -6.497 2.179 17.616 1.00 94.62 267 ASP A O 1
ATOM 2107 N N . LEU A 1 268 ? -4.515 1.867 18.625 1.00 94.56 268 LEU A N 1
ATOM 2108 C CA . LEU A 1 268 ? -3.746 1.665 17.399 1.00 94.56 268 LEU A CA 1
ATOM 2109 C C . LEU A 1 268 ? -3.204 0.241 17.355 1.00 94.56 268 LEU A C 1
ATOM 2111 O O . LEU A 1 268 ? -2.543 -0.215 18.287 1.00 94.56 268 LEU A O 1
ATOM 2115 N N . GLU A 1 269 ? -3.424 -0.430 16.234 1.00 91.12 269 GLU A N 1
ATOM 2116 C CA . GLU A 1 269 ? -2.759 -1.676 15.884 1.00 91.12 269 GLU A CA 1
ATOM 2117 C C . GLU A 1 269 ? -1.758 -1.382 14.768 1.00 91.12 269 GLU A C 1
ATOM 2119 O O . GLU A 1 269 ? -2.123 -0.955 13.671 1.00 91.12 269 GLU A O 1
ATOM 2124 N N . LEU A 1 270 ? -0.474 -1.589 15.056 1.00 87.62 270 LEU A N 1
ATOM 2125 C CA . LEU A 1 270 ? 0.583 -1.441 14.065 1.00 87.62 270 LEU A CA 1
ATOM 2126 C C . LEU A 1 270 ? 0.732 -2.759 13.318 1.00 87.62 270 LEU A C 1
ATOM 2128 O O . LEU A 1 270 ? 1.035 -3.770 13.942 1.00 87.62 270 LEU A O 1
ATOM 2132 N N . TRP A 1 271 ? 0.504 -2.710 12.006 1.00 74.88 271 TRP A N 1
ATOM 2133 C CA . TRP A 1 271 ? 0.775 -3.742 11.009 1.00 74.88 271 TRP A CA 1
ATOM 2134 C C . TRP A 1 271 ? 0.990 -5.167 11.548 1.00 74.88 271 TRP A C 1
ATOM 2136 O O . TRP A 1 271 ? 2.090 -5.575 11.913 1.00 74.88 271 TRP A O 1
ATOM 2146 N N . ASN A 1 272 ? -0.093 -5.939 11.543 1.00 62.84 272 ASN A N 1
ATOM 2147 C CA . ASN A 1 272 ? -0.176 -7.264 12.162 1.00 62.84 272 ASN A CA 1
ATOM 2148 C C . ASN A 1 272 ? -0.021 -8.432 11.162 1.00 62.84 272 ASN A C 1
ATOM 2150 O O . ASN A 1 272 ? -0.238 -9.597 11.484 1.00 62.84 272 ASN A O 1
ATOM 2154 N N . GLU A 1 273 ? 0.342 -8.163 9.911 1.00 61.91 273 GLU A N 1
ATOM 2155 C CA . GLU A 1 273 ? 0.368 -9.198 8.875 1.00 61.91 273 GLU A CA 1
ATOM 2156 C C . GLU A 1 273 ? 1.780 -9.771 8.717 1.00 61.91 273 GLU A C 1
ATOM 2158 O O . GLU A 1 273 ? 2.449 -9.553 7.718 1.00 61.91 273 GLU A O 1
ATOM 2163 N N . LEU A 1 274 ? 2.288 -10.491 9.722 1.00 63.28 274 LEU A N 1
ATOM 2164 C CA . LEU A 1 274 ? 3.593 -11.164 9.601 1.00 63.28 274 LEU A CA 1
ATOM 2165 C C . LEU A 1 274 ? 3.520 -12.449 8.755 1.00 63.28 274 LEU A C 1
ATOM 2167 O O . LEU A 1 274 ? 4.527 -12.860 8.179 1.00 63.28 274 LEU A O 1
ATOM 2171 N N . SER A 1 275 ? 2.341 -13.071 8.653 1.00 61.19 275 SER A N 1
ATOM 2172 C CA . SER A 1 275 ? 2.118 -14.350 7.958 1.00 61.19 275 SER A CA 1
ATOM 2173 C C . SER A 1 275 ? 1.680 -14.220 6.492 1.00 61.19 275 SER A C 1
ATOM 2175 O O . SER A 1 275 ? 1.829 -15.170 5.727 1.00 61.19 275 SER A O 1
ATOM 2177 N N . PHE A 1 276 ? 1.160 -13.062 6.085 1.00 69.62 276 PHE A N 1
ATOM 2178 C CA . PHE A 1 276 ? 0.774 -12.722 4.710 1.00 69.62 276 PHE A CA 1
ATOM 2179 C C . PHE A 1 276 ? 0.983 -11.218 4.500 1.00 69.62 276 PHE A C 1
ATOM 2181 O O . PHE A 1 276 ? 1.289 -10.534 5.459 1.00 69.62 276 PHE A O 1
ATOM 2188 N N . GLY A 1 277 ? 0.892 -10.669 3.286 1.00 74.06 277 GLY A N 1
ATOM 2189 C CA . GLY A 1 277 ? 0.872 -9.199 3.141 1.00 74.06 277 GLY A CA 1
ATOM 2190 C C . GLY A 1 277 ? 2.203 -8.467 3.412 1.00 74.06 277 GLY A C 1
ATOM 2191 O O . GLY A 1 277 ? 2.361 -7.327 2.987 1.00 74.06 277 GLY A O 1
ATOM 2192 N N . SER A 1 278 ? 3.208 -9.115 4.009 1.00 80.19 278 SER A N 1
ATOM 2193 C CA . SER A 1 278 ? 4.405 -8.452 4.551 1.00 80.19 278 SER A CA 1
ATOM 2194 C C . SER A 1 278 ? 5.512 -8.142 3.556 1.00 80.19 278 SER A C 1
ATOM 2196 O O . SER A 1 278 ? 6.395 -7.363 3.880 1.00 80.19 278 SER A O 1
ATOM 219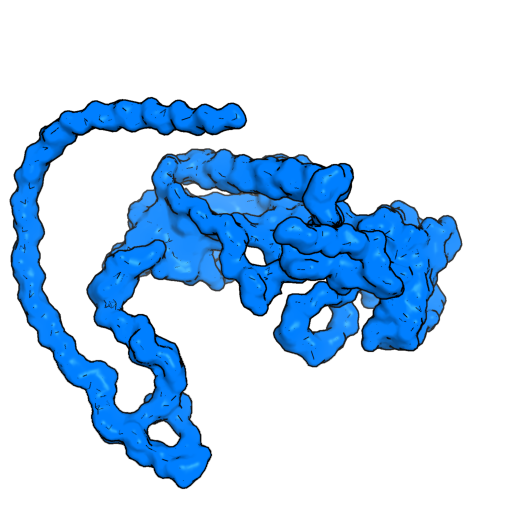8 N N . ALA A 1 279 ? 5.512 -8.706 2.351 1.00 83.12 279 ALA A N 1
ATOM 2199 C CA . ALA A 1 279 ? 6.678 -8.700 1.458 1.00 83.12 279 ALA A CA 1
ATOM 2200 C C . ALA A 1 279 ? 7.230 -7.309 1.061 1.00 83.12 279 ALA A C 1
ATOM 2202 O O . ALA A 1 279 ? 8.359 -7.208 0.587 1.00 83.12 279 ALA A O 1
ATOM 2203 N N . PHE A 1 280 ? 6.477 -6.225 1.274 1.00 86.19 280 PHE A N 1
ATOM 2204 C CA . PHE A 1 280 ? 6.992 -4.862 1.126 1.00 86.19 280 PHE A CA 1
ATOM 2205 C C . PHE A 1 280 ? 8.031 -4.487 2.198 1.00 86.19 280 PHE A C 1
ATOM 2207 O O . PHE A 1 280 ? 8.968 -3.754 1.886 1.00 86.19 280 PHE A O 1
ATOM 2214 N N . MET A 1 281 ? 7.908 -5.008 3.427 1.00 79.88 281 MET A N 1
ATOM 2215 C CA . MET A 1 281 ? 8.876 -4.773 4.516 1.00 79.88 281 MET A CA 1
ATOM 2216 C C . MET A 1 281 ? 9.380 -6.036 5.235 1.00 79.88 281 MET A C 1
ATOM 2218 O O . MET A 1 281 ? 10.211 -5.940 6.132 1.00 79.88 281 MET A O 1
ATOM 2222 N N . GLY A 1 282 ? 8.897 -7.215 4.845 1.00 71.31 282 GLY A N 1
ATOM 2223 C CA . GLY A 1 282 ? 9.284 -8.518 5.377 1.00 71.31 282 GLY A CA 1
ATOM 2224 C C . GLY A 1 282 ? 10.687 -8.946 4.941 1.00 71.31 282 GLY A C 1
ATOM 2225 O O . GLY A 1 282 ? 11.385 -8.219 4.242 1.00 71.31 282 GLY A O 1
ATOM 2226 N N . GLY A 1 283 ? 11.098 -10.153 5.336 1.00 67.81 283 GLY A N 1
ATOM 2227 C CA . GLY A 1 283 ? 12.505 -10.575 5.446 1.00 67.81 283 GLY A CA 1
ATOM 2228 C C . GLY A 1 283 ? 13.437 -10.443 4.228 1.00 67.81 283 GLY A C 1
ATOM 2229 O O . GLY A 1 283 ? 14.645 -10.550 4.417 1.00 67.81 283 GLY A O 1
ATOM 2230 N N . LYS A 1 284 ? 12.947 -10.205 3.000 1.00 77.75 284 LYS A N 1
ATOM 2231 C CA . LYS A 1 284 ? 13.809 -9.864 1.845 1.00 77.75 284 LYS A CA 1
ATOM 2232 C C . LYS A 1 284 ? 13.624 -8.432 1.320 1.00 77.75 284 LYS A C 1
ATOM 2234 O O . LYS A 1 284 ? 14.408 -8.019 0.467 1.00 77.75 284 LYS A O 1
ATOM 2239 N N . GLY A 1 285 ? 12.626 -7.683 1.798 1.00 86.19 285 GLY A N 1
ATOM 2240 C CA . GLY A 1 285 ? 12.342 -6.295 1.418 1.00 86.19 285 GLY A CA 1
ATOM 2241 C C . GLY A 1 285 ? 12.397 -6.069 -0.094 1.00 86.19 285 GLY A C 1
ATOM 2242 O O . GLY A 1 285 ? 11.783 -6.801 -0.872 1.00 86.19 285 GLY A O 1
ATOM 2243 N N . ILE A 1 286 ? 13.206 -5.100 -0.527 1.00 91.88 286 ILE A N 1
ATOM 2244 C CA . ILE A 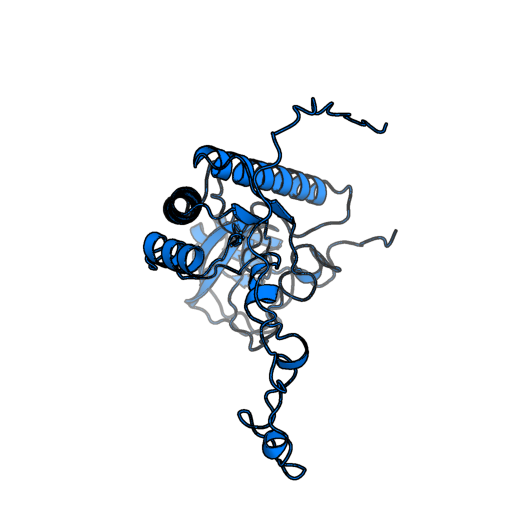1 286 ? 13.445 -4.789 -1.943 1.00 91.88 286 ILE A CA 1
ATOM 2245 C C . ILE A 1 286 ? 13.880 -5.993 -2.791 1.00 91.88 286 ILE A C 1
ATOM 2247 O O . ILE A 1 286 ? 13.553 -6.056 -3.975 1.00 91.88 286 ILE A O 1
ATOM 2251 N N . ASN A 1 287 ? 14.536 -6.998 -2.209 1.00 90.94 287 ASN A N 1
ATOM 2252 C CA . ASN A 1 287 ? 14.968 -8.183 -2.949 1.00 90.94 287 ASN A CA 1
ATOM 2253 C C . ASN A 1 287 ? 13.814 -9.121 -3.323 1.00 90.94 287 ASN A C 1
ATOM 2255 O O . ASN A 1 287 ? 14.013 -9.991 -4.162 1.00 90.94 287 ASN A O 1
ATOM 2259 N N . HIS A 1 288 ? 12.604 -8.949 -2.774 1.00 88.62 288 HIS A N 1
ATOM 2260 C CA . HIS A 1 288 ? 11.420 -9.630 -3.316 1.00 88.62 288 HIS A CA 1
ATOM 2261 C C . HIS A 1 288 ? 11.103 -9.200 -4.759 1.00 88.62 288 HIS A C 1
ATOM 2263 O O . HIS A 1 288 ? 10.435 -9.934 -5.480 1.00 88.62 288 HIS A O 1
ATOM 2269 N N . TYR A 1 289 ? 11.594 -8.031 -5.184 1.00 91.06 289 TYR A N 1
ATOM 2270 C CA . TYR A 1 289 ? 11.241 -7.395 -6.452 1.00 91.06 289 TYR A CA 1
ATOM 2271 C C . TYR A 1 289 ? 12.377 -7.446 -7.490 1.00 91.06 289 TYR A C 1
ATOM 2273 O O . TYR A 1 289 ? 12.192 -6.990 -8.620 1.00 91.06 289 TYR A O 1
ATOM 2281 N N . TYR A 1 290 ? 13.560 -7.948 -7.125 1.00 92.94 290 TYR A N 1
ATOM 2282 C CA . TYR A 1 290 ? 14.771 -7.896 -7.949 1.00 92.94 290 TYR A CA 1
ATOM 2283 C C . TYR A 1 290 ? 15.442 -9.267 -8.043 1.00 92.94 290 TYR A C 1
ATOM 2285 O O . TYR A 1 290 ? 15.588 -9.968 -7.044 1.00 92.94 290 TYR A O 1
ATOM 2293 N N . ASP A 1 291 ? 15.885 -9.609 -9.248 1.00 92.56 291 ASP A N 1
ATOM 2294 C CA . ASP A 1 291 ? 16.739 -10.755 -9.538 1.00 92.56 291 ASP A CA 1
ATOM 2295 C C . ASP A 1 291 ? 17.821 -10.324 -10.551 1.00 92.56 291 ASP A C 1
ATOM 2297 O O . ASP A 1 291 ? 17.468 -10.021 -11.696 1.00 92.56 291 ASP A O 1
ATOM 2301 N N . PRO A 1 292 ? 19.116 -10.276 -10.181 1.00 93.12 292 PRO A N 1
ATOM 2302 C CA . PRO A 1 292 ? 19.664 -10.662 -8.878 1.00 93.12 292 PRO A CA 1
ATOM 2303 C C . PRO A 1 292 ? 19.231 -9.712 -7.741 1.00 93.12 292 PRO A C 1
ATOM 2305 O O . PRO A 1 292 ? 18.752 -8.607 -8.014 1.00 93.12 292 PRO A O 1
ATOM 2308 N N . PRO A 1 293 ? 19.400 -10.111 -6.463 1.00 91.69 293 PRO A N 1
ATOM 2309 C CA . PRO A 1 293 ? 19.092 -9.261 -5.313 1.00 91.69 293 PRO A CA 1
ATOM 2310 C C . PRO A 1 293 ? 19.746 -7.876 -5.417 1.00 91.69 293 PRO A C 1
ATOM 2312 O O . PRO A 1 293 ? 20.930 -7.762 -5.733 1.00 91.69 293 PRO A O 1
ATOM 2315 N N . LYS A 1 294 ? 18.979 -6.820 -5.126 1.00 91.25 294 LYS A N 1
ATOM 2316 C CA . LYS A 1 294 ? 19.420 -5.421 -5.245 1.00 91.25 294 LYS A CA 1
ATOM 2317 C C . LYS A 1 294 ? 20.270 -4.963 -4.059 1.00 91.25 294 LYS A C 1
ATOM 2319 O O . LYS A 1 294 ? 21.143 -4.119 -4.226 1.00 91.25 294 LYS A O 1
ATOM 2324 N N . ALA A 1 295 ? 19.989 -5.473 -2.862 1.00 91.06 295 ALA A N 1
ATOM 2325 C CA . ALA A 1 295 ? 20.611 -5.027 -1.620 1.00 91.06 295 ALA A CA 1
ATOM 2326 C C . ALA A 1 295 ? 21.033 -6.209 -0.738 1.00 91.06 295 ALA A C 1
ATOM 2328 O O . ALA A 1 295 ? 20.449 -7.289 -0.801 1.00 91.06 295 ALA A O 1
ATOM 2329 N N . GLN A 1 296 ? 22.021 -5.999 0.128 1.00 87.81 296 GLN A N 1
ATOM 2330 C CA . GLN A 1 296 ? 22.389 -6.962 1.166 1.00 87.81 296 GLN A CA 1
ATOM 2331 C C . GLN A 1 296 ? 21.792 -6.523 2.503 1.00 87.81 296 GLN A C 1
ATOM 2333 O O . GLN A 1 296 ? 22.043 -5.411 2.959 1.00 87.81 296 GLN A O 1
ATOM 2338 N N . PHE A 1 297 ? 21.011 -7.398 3.134 1.00 84.38 297 PHE A N 1
ATOM 2339 C CA . PHE A 1 297 ? 20.528 -7.191 4.496 1.00 84.38 297 PHE A CA 1
ATOM 2340 C C . PHE A 1 297 ? 21.523 -7.837 5.451 1.00 84.38 297 PHE A C 1
ATOM 2342 O O . PHE A 1 297 ? 21.757 -9.044 5.385 1.00 84.38 297 PHE A O 1
ATOM 2349 N N . THR A 1 298 ? 22.132 -7.041 6.322 1.00 72.75 298 THR A N 1
ATOM 2350 C CA . THR A 1 298 ? 22.941 -7.573 7.413 1.00 72.75 298 THR A CA 1
ATOM 2351 C C . THR A 1 298 ? 22.003 -8.036 8.520 1.00 72.75 298 THR A C 1
ATOM 2353 O O . THR A 1 298 ? 21.196 -7.257 9.028 1.00 72.75 298 THR A O 1
ATOM 2356 N N . ALA A 1 299 ? 22.082 -9.315 8.886 1.00 58.09 299 ALA A N 1
ATOM 2357 C CA . ALA A 1 299 ? 21.511 -9.760 10.147 1.00 58.09 299 ALA A CA 1
ATOM 2358 C C . ALA A 1 299 ? 22.307 -9.067 11.260 1.00 58.09 299 ALA A C 1
ATOM 2360 O O . ALA A 1 299 ? 23.531 -9.210 11.317 1.00 58.09 299 ALA A O 1
ATOM 2361 N N . LYS A 1 300 ? 21.631 -8.256 12.071 1.00 49.34 300 LYS A N 1
ATOM 2362 C CA . LYS A 1 300 ? 22.164 -7.830 13.364 1.00 49.34 300 LYS A CA 1
ATOM 2363 C C . LYS A 1 300 ? 21.717 -8.819 14.422 1.00 49.34 300 LYS A C 1
ATOM 2365 O O . LYS A 1 300 ? 20.540 -9.236 14.343 1.00 49.34 300 LYS A O 1
#